Protein AF-A0A5A8A1N4-F1 (afdb_monomer_lite)

Structure (mmCIF, N/CA/C/O backbone):
data_AF-A0A5A8A1N4-F1
#
_entry.id   AF-A0A5A8A1N4-F1
#
loop_
_atom_site.group_PDB
_atom_site.id
_atom_site.type_symbol
_atom_site.label_atom_id
_atom_site.label_alt_id
_atom_site.label_comp_id
_atom_site.label_asym_id
_atom_site.label_entity_id
_atom_site.label_seq_id
_atom_site.pdbx_PDB_ins_code
_atom_site.Cartn_x
_atom_site.Cartn_y
_atom_site.Cartn_z
_atom_site.occupancy
_atom_site.B_iso_or_equiv
_atom_site.auth_seq_id
_atom_site.auth_comp_id
_atom_site.auth_asym_id
_atom_site.auth_atom_id
_atom_site.pdbx_PDB_model_num
ATOM 1 N N . MET A 1 1 ? -16.481 -43.889 -18.237 1.00 42.16 1 MET A N 1
ATOM 2 C CA . MET A 1 1 ? -15.714 -43.178 -17.191 1.00 42.16 1 MET A CA 1
ATOM 3 C C . MET A 1 1 ? -16.065 -41.706 -17.319 1.00 42.16 1 MET A C 1
ATOM 5 O O . MET A 1 1 ? -15.710 -41.096 -18.316 1.00 42.16 1 MET A O 1
ATOM 9 N N . SER A 1 2 ? -16.912 -41.200 -16.421 1.00 55.19 2 SER A N 1
ATOM 10 C CA . SER A 1 2 ? -17.488 -39.851 -16.507 1.00 55.19 2 SER A CA 1
ATOM 11 C C . SER A 1 2 ? -16.601 -38.896 -15.712 1.00 55.19 2 SER A C 1
ATOM 13 O O . SER A 1 2 ? -16.456 -39.069 -14.503 1.00 55.19 2 SER A O 1
ATOM 15 N N . HIS A 1 3 ? -15.947 -37.948 -16.382 1.00 46.25 3 HIS A N 1
ATOM 16 C CA . HIS A 1 3 ? -15.088 -36.968 -15.722 1.00 46.25 3 HIS A CA 1
ATOM 17 C C . HIS A 1 3 ? -15.947 -35.947 -14.968 1.00 46.25 3 HIS A C 1
ATOM 19 O O . HIS A 1 3 ? -16.774 -35.256 -15.563 1.00 46.25 3 HIS A O 1
ATOM 25 N N . ALA A 1 4 ? -15.746 -35.856 -13.652 1.00 51.34 4 ALA A N 1
ATOM 26 C CA . ALA A 1 4 ? -16.338 -34.819 -12.819 1.00 51.34 4 ALA A CA 1
ATOM 27 C C . ALA A 1 4 ? -15.800 -33.445 -13.250 1.00 51.34 4 ALA A C 1
ATOM 29 O O . ALA A 1 4 ? -14.593 -33.203 -13.243 1.00 51.34 4 ALA A O 1
ATOM 30 N N . ARG A 1 5 ? -16.705 -32.554 -13.659 1.00 50.97 5 ARG A N 1
ATOM 31 C CA . ARG A 1 5 ? -16.395 -31.176 -14.048 1.00 50.97 5 ARG A CA 1
ATOM 32 C C . ARG A 1 5 ? -16.227 -30.350 -12.771 1.00 50.97 5 ARG A C 1
ATOM 34 O O . ARG A 1 5 ? -17.197 -30.143 -12.049 1.00 50.97 5 ARG A O 1
ATOM 41 N N . ILE A 1 6 ? -15.001 -29.920 -12.481 1.00 50.59 6 ILE A N 1
ATOM 42 C CA . ILE A 1 6 ? -14.701 -29.014 -11.366 1.00 50.59 6 ILE A CA 1
ATOM 43 C C . ILE A 1 6 ? -15.314 -27.642 -11.704 1.00 50.59 6 ILE A C 1
ATOM 45 O O . ILE A 1 6 ? -15.047 -27.136 -12.797 1.00 50.59 6 ILE A O 1
ATOM 49 N N . PRO A 1 7 ? -16.153 -27.046 -10.837 1.00 47.78 7 PRO A N 1
ATOM 50 C CA . PRO A 1 7 ? -16.641 -25.693 -11.056 1.00 47.78 7 PRO A CA 1
ATOM 51 C C . PRO A 1 7 ? -15.484 -24.693 -10.972 1.00 47.78 7 PRO A C 1
ATOM 53 O O . PRO A 1 7 ? -14.672 -24.731 -10.050 1.00 47.78 7 PRO A O 1
ATOM 56 N N . ASP A 1 8 ? -15.409 -23.819 -11.971 1.00 50.62 8 ASP A N 1
ATOM 57 C CA . ASP A 1 8 ? -14.440 -22.732 -12.043 1.00 50.62 8 ASP A CA 1
ATOM 58 C C . ASP A 1 8 ? -14.815 -21.657 -11.010 1.00 50.62 8 ASP A C 1
ATOM 60 O O . ASP A 1 8 ? -15.830 -20.972 -11.144 1.00 50.62 8 ASP A O 1
ATOM 64 N N . PHE A 1 9 ? -14.025 -21.561 -9.939 1.00 44.53 9 PHE A N 1
ATOM 65 C CA . PHE A 1 9 ? -14.201 -20.586 -8.861 1.00 44.53 9 PHE A CA 1
ATOM 66 C C . PHE A 1 9 ? -13.334 -19.341 -9.045 1.00 44.53 9 PHE A C 1
ATOM 68 O O . PHE A 1 9 ? -13.111 -18.635 -8.067 1.00 44.53 9 PHE A O 1
ATOM 75 N N . SER A 1 10 ? -12.822 -19.055 -10.247 1.00 41.44 10 SER A N 1
ATOM 76 C CA . SER A 1 10 ? -12.063 -17.828 -10.489 1.00 41.44 10 SER A CA 1
ATOM 77 C C . SER A 1 10 ? -12.974 -16.606 -10.277 1.00 41.44 10 SER A C 1
ATOM 79 O O . SER A 1 10 ? -13.857 -16.344 -11.106 1.00 41.44 10 SER A O 1
ATOM 81 N N . PRO A 1 11 ? -12.840 -15.848 -9.169 1.00 47.50 11 PRO A N 1
ATOM 82 C CA . PRO A 1 11 ? -13.650 -14.663 -8.986 1.00 47.50 11 PRO A CA 1
ATOM 83 C C . PRO A 1 11 ? -13.114 -13.617 -9.960 1.00 47.50 11 PRO A C 1
ATOM 85 O O . PRO A 1 11 ? -12.008 -13.103 -9.794 1.00 47.50 11 PRO A O 1
ATOM 88 N N . ARG A 1 12 ? -13.888 -13.311 -11.006 1.00 46.59 12 ARG A N 1
ATOM 89 C CA . ARG A 1 12 ? -13.554 -12.217 -11.922 1.00 46.59 12 ARG A CA 1
ATOM 90 C C . ARG A 1 12 ? -13.425 -10.923 -11.100 1.00 46.59 12 ARG A C 1
ATOM 92 O O . ARG A 1 12 ? -14.420 -10.515 -10.496 1.00 46.59 12 ARG A O 1
ATOM 99 N N . PRO A 1 13 ? -12.268 -10.235 -11.112 1.00 54.31 13 PRO A N 1
ATOM 100 C CA . PRO A 1 13 ? -12.036 -9.032 -10.301 1.00 54.31 13 PRO A CA 1
ATOM 101 C C . PRO A 1 13 ? -13.037 -7.899 -10.599 1.00 54.31 13 PRO A C 1
ATOM 103 O O . PRO A 1 13 ? -13.325 -7.062 -9.748 1.00 54.31 13 PRO A O 1
ATOM 106 N N . ILE A 1 14 ? -13.656 -7.928 -11.780 1.00 53.81 14 ILE A N 1
ATOM 107 C CA . ILE A 1 14 ? -14.623 -6.930 -12.253 1.00 53.81 14 ILE A CA 1
ATOM 108 C C . ILE A 1 14 ? -15.955 -6.986 -11.476 1.00 53.81 14 ILE A C 1
ATOM 110 O O . ILE A 1 14 ? -16.577 -5.950 -11.250 1.00 53.81 14 ILE A O 1
ATOM 114 N N . ALA A 1 15 ? -16.392 -8.168 -11.021 1.00 49.84 15 ALA A N 1
ATOM 115 C CA . ALA A 1 15 ? -17.666 -8.311 -10.306 1.00 49.84 15 ALA A CA 1
ATOM 116 C C . ALA A 1 15 ? -17.600 -7.747 -8.874 1.00 49.84 15 ALA A C 1
ATOM 118 O O . ALA A 1 15 ? -18.579 -7.191 -8.379 1.00 49.84 15 ALA A O 1
ATOM 119 N N . LEU A 1 16 ? -16.426 -7.830 -8.238 1.00 54.94 16 LEU A N 1
ATOM 120 C CA . LEU A 1 16 ? -16.175 -7.247 -6.920 1.00 54.94 16 LEU A CA 1
ATOM 121 C C . LEU A 1 16 ? -16.167 -5.712 -6.994 1.00 54.94 16 LEU A C 1
ATOM 123 O O . LEU A 1 16 ? -16.821 -5.049 -6.192 1.00 54.94 16 LEU A O 1
ATOM 127 N N . ALA A 1 17 ? -15.497 -5.157 -8.010 1.00 53.00 17 ALA A N 1
ATOM 128 C CA . ALA A 1 17 ? -15.444 -3.716 -8.244 1.00 53.00 17 ALA A CA 1
ATOM 129 C C . ALA A 1 17 ? -16.835 -3.114 -8.524 1.00 53.00 17 ALA A C 1
ATOM 131 O O . ALA A 1 17 ? -17.140 -2.018 -8.058 1.00 53.00 17 ALA A O 1
ATOM 132 N N . ALA A 1 18 ? -17.704 -3.837 -9.240 1.00 53.53 18 ALA A N 1
ATOM 133 C CA . ALA A 1 18 ? -19.069 -3.395 -9.526 1.00 53.53 18 ALA A CA 1
ATOM 134 C C . ALA A 1 18 ? -19.967 -3.395 -8.277 1.00 53.53 18 ALA A C 1
ATOM 136 O O . ALA A 1 18 ? -20.682 -2.422 -8.051 1.00 53.53 18 ALA A O 1
ATOM 137 N N . ALA A 1 19 ? -19.885 -4.437 -7.441 1.00 53.00 19 ALA A N 1
ATOM 138 C CA . ALA A 1 19 ? -20.675 -4.542 -6.213 1.00 53.00 19 ALA A CA 1
ATOM 139 C C . ALA A 1 19 ? -20.319 -3.448 -5.188 1.00 53.00 19 ALA A C 1
ATOM 141 O O . ALA A 1 19 ? -21.214 -2.871 -4.567 1.00 53.00 19 ALA A O 1
ATOM 142 N N . ILE A 1 20 ? -19.029 -3.107 -5.073 1.00 56.97 20 ILE A N 1
ATOM 143 C CA . ILE A 1 20 ? -18.543 -1.997 -4.237 1.00 56.97 20 ILE A CA 1
ATOM 144 C C . ILE A 1 20 ? -19.085 -0.653 -4.752 1.00 56.97 20 ILE A C 1
ATOM 146 O O . ILE A 1 20 ? -19.510 0.190 -3.965 1.00 56.97 20 ILE A O 1
ATOM 150 N N . ARG A 1 21 ? -19.145 -0.468 -6.077 1.00 55.41 21 ARG A N 1
ATOM 151 C CA . ARG A 1 21 ? -19.584 0.788 -6.704 1.00 55.41 21 ARG A CA 1
ATOM 152 C C . ARG A 1 21 ? -21.100 1.025 -6.584 1.00 55.41 21 ARG A C 1
ATOM 154 O O . ARG A 1 21 ? -21.517 2.173 -6.476 1.00 55.41 21 ARG A O 1
ATOM 161 N N . THR A 1 22 ? -21.923 -0.026 -6.526 1.00 52.50 22 THR A N 1
ATOM 162 C CA . THR A 1 22 ? -23.380 0.088 -6.283 1.00 52.50 22 THR A CA 1
ATOM 163 C C . THR A 1 22 ? -23.764 0.440 -4.844 1.00 52.50 22 THR A C 1
ATOM 165 O O . THR A 1 22 ? -24.858 0.955 -4.634 1.00 52.50 22 THR A O 1
ATOM 168 N N . LEU A 1 23 ? -22.888 0.220 -3.857 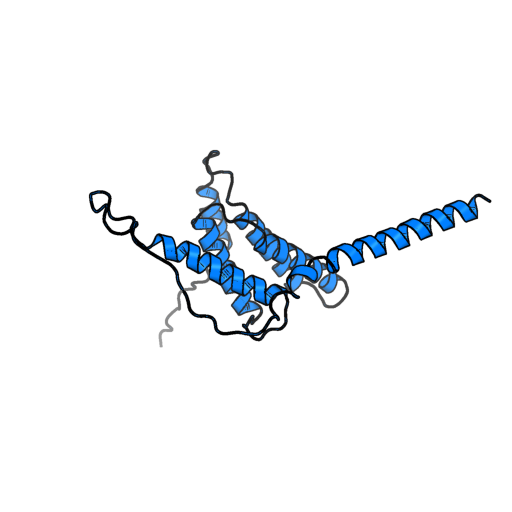1.00 53.28 23 LEU A N 1
ATOM 169 C CA . LEU A 1 23 ? -23.136 0.636 -2.467 1.00 53.28 23 LEU A CA 1
ATOM 170 C C . LEU A 1 23 ? -22.841 2.130 -2.218 1.00 53.28 23 LEU A C 1
ATOM 172 O O . LEU A 1 23 ? -23.220 2.664 -1.182 1.00 53.28 23 LEU A O 1
ATOM 176 N N . ALA A 1 24 ? -22.172 2.804 -3.159 1.00 48.75 24 ALA A N 1
ATOM 177 C CA . ALA A 1 24 ? -21.613 4.150 -3.006 1.00 48.75 24 ALA A CA 1
ATOM 178 C C . ALA A 1 24 ? -22.537 5.292 -3.487 1.00 48.75 24 ALA A C 1
ATOM 180 O O . ALA A 1 24 ? -22.071 6.402 -3.732 1.00 48.75 24 ALA A O 1
ATOM 181 N N . ALA A 1 25 ? -23.841 5.043 -3.654 1.00 50.53 25 ALA A N 1
ATOM 182 C CA . ALA A 1 25 ? -24.790 6.035 -4.178 1.00 50.53 25 ALA A CA 1
ATOM 183 C C . ALA A 1 25 ? -25.275 7.076 -3.142 1.00 50.53 25 ALA A C 1
ATOM 185 O O . ALA A 1 25 ? -26.105 7.918 -3.479 1.00 50.53 25 ALA A O 1
ATOM 186 N N . ASP A 1 26 ? -24.771 7.038 -1.904 1.00 45.25 26 ASP A N 1
ATOM 187 C CA . ASP A 1 26 ? -25.098 8.014 -0.862 1.00 45.25 26 ASP A CA 1
ATOM 188 C C . ASP A 1 26 ? -23.944 9.030 -0.693 1.00 45.25 26 ASP A C 1
ATOM 190 O O . ASP A 1 26 ? -22.850 8.650 -0.261 1.00 45.25 26 ASP A O 1
ATOM 194 N N . PRO A 1 27 ? -24.139 10.321 -1.030 1.00 52.72 27 PRO A N 1
ATOM 195 C CA . PRO A 1 27 ? -23.091 11.342 -0.976 1.00 52.72 27 PRO A CA 1
ATOM 196 C C . PRO A 1 27 ? -22.567 11.625 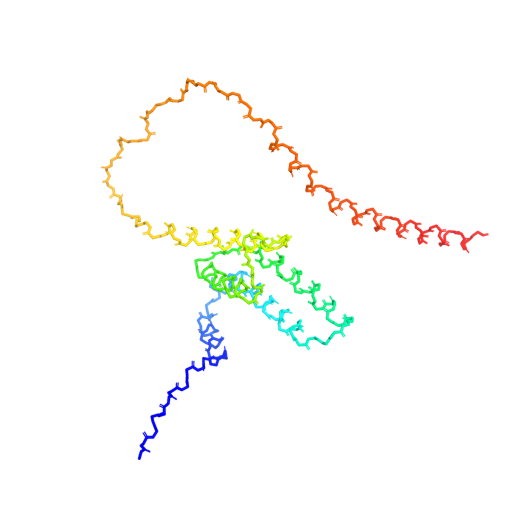0.444 1.00 52.72 27 PRO A C 1
ATOM 198 O O . PRO A 1 27 ? -21.497 12.214 0.581 1.00 52.72 27 PRO A O 1
ATOM 201 N N . VAL A 1 28 ? -23.264 11.179 1.497 1.00 50.72 28 VAL A N 1
ATOM 202 C CA . VAL A 1 28 ? -22.815 11.295 2.900 1.00 50.72 28 VAL A CA 1
ATOM 203 C C . VAL A 1 28 ? -21.894 10.128 3.311 1.00 50.72 28 VAL A C 1
ATOM 205 O O . VAL A 1 28 ? -21.078 10.273 4.218 1.00 50.72 28 VAL A O 1
ATOM 208 N N . LEU A 1 29 ? -21.939 9.006 2.581 1.00 50.69 29 LEU A N 1
ATOM 209 C CA . LEU A 1 29 ? -20.986 7.883 2.642 1.00 50.69 29 LEU A CA 1
ATOM 210 C C . LEU A 1 29 ? -19.854 7.995 1.597 1.00 50.69 29 LEU A C 1
ATOM 212 O O . LEU A 1 29 ? -18.958 7.153 1.568 1.00 50.69 29 LEU A O 1
ATOM 216 N N . ALA A 1 30 ? -19.889 9.013 0.731 1.00 48.00 30 ALA A N 1
ATOM 217 C CA . ALA A 1 30 ? -19.038 9.116 -0.458 1.00 48.00 30 ALA A CA 1
ATOM 218 C C . ALA A 1 30 ? -17.623 9.661 -0.214 1.00 48.00 30 ALA A C 1
ATOM 220 O O . ALA A 1 30 ? -16.802 9.645 -1.134 1.00 48.00 30 ALA A O 1
ATOM 221 N N . ALA A 1 31 ? -17.282 10.075 1.008 1.00 60.62 31 ALA A N 1
ATOM 222 C CA . ALA A 1 31 ? -15.877 10.141 1.397 1.00 60.62 31 ALA A CA 1
ATOM 223 C C . ALA A 1 31 ? -15.410 8.706 1.677 1.00 60.62 31 ALA A C 1
ATOM 225 O O . ALA A 1 31 ? -15.285 8.296 2.831 1.00 60.62 31 ALA A O 1
ATOM 226 N N . ALA A 1 32 ? -15.245 7.919 0.607 1.00 78.19 32 ALA A N 1
ATOM 227 C CA . ALA A 1 32 ? -14.669 6.586 0.688 1.00 78.19 32 ALA A CA 1
ATOM 228 C C . ALA A 1 32 ? -13.393 6.662 1.534 1.00 78.19 32 ALA A C 1
ATOM 230 O O . ALA A 1 32 ? -12.605 7.596 1.370 1.00 78.19 32 ALA A O 1
ATOM 231 N N . ASP A 1 33 ? -13.228 5.711 2.458 1.00 89.50 33 ASP A N 1
ATOM 232 C CA . ASP A 1 33 ? -12.055 5.650 3.329 1.00 89.50 33 ASP A CA 1
ATOM 233 C C . ASP A 1 33 ? -10.795 5.820 2.461 1.00 89.50 33 ASP A C 1
ATOM 235 O O . ASP A 1 33 ? -10.622 5.037 1.518 1.00 89.50 33 ASP A O 1
ATOM 239 N N . PRO A 1 34 ? -9.954 6.849 2.697 1.00 94.88 34 PRO A N 1
ATOM 240 C CA . PRO A 1 34 ? -8.842 7.186 1.806 1.00 94.88 34 PRO A CA 1
ATOM 241 C C . PRO A 1 34 ? -7.886 6.008 1.600 1.00 94.88 34 PRO A C 1
ATOM 243 O O . PRO A 1 34 ? -7.209 5.929 0.573 1.00 94.88 34 PRO A O 1
ATOM 246 N N . VAL A 1 35 ? -7.878 5.049 2.532 1.00 96.50 35 VAL A N 1
ATOM 247 C CA . VAL A 1 35 ? -7.121 3.806 2.403 1.00 96.50 35 VAL A CA 1
ATOM 248 C C . VAL A 1 35 ? -7.521 2.981 1.179 1.00 96.50 35 VAL A C 1
ATOM 250 O O . VAL A 1 35 ? -6.666 2.326 0.598 1.00 96.50 35 VAL A O 1
ATOM 253 N N . LEU A 1 36 ? -8.782 3.024 0.740 1.00 94.94 36 LEU A N 1
ATOM 254 C CA . LEU A 1 36 ? -9.238 2.268 -0.429 1.00 94.94 36 LEU A CA 1
ATOM 255 C C . LEU A 1 36 ? -8.596 2.804 -1.713 1.00 94.94 36 LEU A C 1
ATOM 257 O O . LEU A 1 36 ? -8.061 2.028 -2.497 1.00 94.94 36 LEU A O 1
ATOM 261 N N . ALA A 1 37 ? -8.550 4.129 -1.876 1.00 94.50 37 ALA A N 1
ATOM 262 C CA . ALA A 1 37 ? -7.864 4.755 -3.006 1.00 94.50 37 ALA A CA 1
ATOM 263 C C . ALA A 1 37 ? -6.345 4.502 -2.970 1.00 94.50 37 ALA A C 1
ATOM 265 O O . ALA A 1 37 ? -5.716 4.294 -4.011 1.00 94.50 37 ALA A O 1
ATOM 266 N N . ALA A 1 38 ? -5.747 4.477 -1.774 1.00 97.31 38 ALA A N 1
ATOM 267 C CA . ALA A 1 38 ? -4.336 4.142 -1.611 1.00 9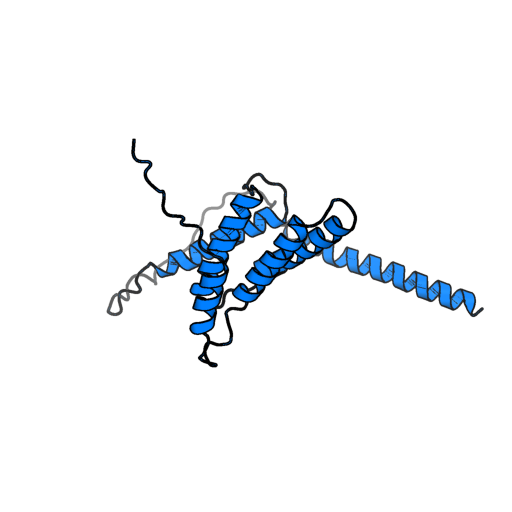7.31 38 ALA A CA 1
ATOM 268 C C . ALA A 1 38 ? -4.042 2.668 -1.959 1.00 97.31 38 ALA A C 1
ATOM 270 O O . ALA A 1 38 ? -3.017 2.384 -2.580 1.00 97.31 38 ALA A O 1
ATOM 271 N N . ILE A 1 39 ? -4.939 1.738 -1.599 1.00 97.75 39 ILE A N 1
ATOM 272 C CA . ILE A 1 39 ? -4.852 0.319 -1.981 1.00 97.75 39 ILE A CA 1
ATOM 273 C C . ILE A 1 39 ? -4.884 0.189 -3.504 1.00 97.75 39 ILE A C 1
ATOM 275 O O . ILE A 1 39 ? -4.013 -0.477 -4.063 1.00 97.75 39 ILE A O 1
ATOM 279 N N . ASP A 1 40 ? -5.835 0.855 -4.165 1.00 97.19 40 ASP A N 1
ATOM 280 C CA . ASP A 1 40 ? -5.962 0.829 -5.626 1.00 97.19 40 ASP A CA 1
ATOM 281 C C . ASP A 1 40 ? -4.696 1.376 -6.306 1.00 97.19 40 ASP A C 1
ATOM 283 O O . ASP A 1 40 ? -4.143 0.728 -7.193 1.00 97.19 40 ASP A O 1
ATOM 287 N N . THR A 1 41 ? -4.169 2.507 -5.821 1.00 97.94 41 THR A N 1
ATOM 288 C CA . THR A 1 41 ? -2.935 3.124 -6.345 1.00 97.94 41 THR A CA 1
ATOM 289 C C . THR A 1 41 ? -1.725 2.194 -6.196 1.00 97.94 41 THR A C 1
ATOM 291 O O . THR A 1 41 ? -0.932 2.039 -7.123 1.00 97.94 41 THR A O 1
ATOM 294 N N . HIS A 1 42 ? -1.573 1.539 -5.041 1.00 98.25 42 HIS A N 1
ATOM 295 C CA . HIS A 1 42 ? -0.500 0.565 -4.837 1.00 98.25 42 HIS A CA 1
ATOM 296 C C . HIS A 1 42 ? -0.671 -0.672 -5.726 1.00 98.25 42 HIS A C 1
ATOM 298 O O . HIS A 1 42 ? 0.308 -1.177 -6.269 1.00 98.25 42 HIS A O 1
ATOM 304 N N . ALA A 1 43 ? -1.894 -1.189 -5.867 1.00 98.00 43 ALA A N 1
ATOM 305 C CA . ALA A 1 43 ? -2.171 -2.344 -6.717 1.00 98.00 43 ALA A CA 1
ATOM 306 C C . ALA A 1 43 ? -1.860 -2.049 -8.194 1.00 98.00 43 ALA A C 1
ATOM 308 O O . ALA A 1 43 ? -1.275 -2.893 -8.873 1.00 98.00 43 ALA A O 1
ATOM 309 N N . GLU A 1 44 ? -2.189 -0.846 -8.669 1.00 98.00 44 GLU A N 1
ATOM 310 C CA . GLU A 1 44 ? -1.829 -0.375 -10.007 1.00 98.00 44 GLU A CA 1
ATOM 311 C C . GLU A 1 44 ? -0.309 -0.265 -10.175 1.00 98.00 44 GLU A C 1
ATOM 313 O O . GLU A 1 44 ? 0.241 -0.853 -11.105 1.00 98.00 44 GLU A O 1
ATOM 318 N N . ALA A 1 45 ? 0.388 0.400 -9.246 1.00 97.75 45 ALA A N 1
ATOM 319 C CA . ALA A 1 45 ? 1.846 0.522 -9.294 1.00 97.75 45 ALA A CA 1
ATOM 320 C C . ALA A 1 45 ? 2.543 -0.852 -9.281 1.00 97.75 45 ALA A C 1
ATOM 322 O O . ALA A 1 45 ? 3.509 -1.075 -10.011 1.00 97.75 45 ALA A O 1
ATOM 323 N N . TRP A 1 46 ? 2.016 -1.805 -8.505 1.00 98.00 46 TRP A N 1
ATOM 324 C CA . TRP A 1 46 ? 2.529 -3.173 -8.474 1.00 98.00 46 TRP A CA 1
ATOM 325 C C . TRP A 1 46 ? 2.331 -3.876 -9.819 1.00 98.00 46 TRP A C 1
ATOM 327 O O . TRP A 1 46 ? 3.254 -4.520 -10.311 1.00 98.00 46 TRP A O 1
ATOM 337 N N . ALA A 1 47 ? 1.160 -3.723 -10.446 1.00 97.62 47 ALA A N 1
ATOM 338 C CA . ALA A 1 47 ? 0.878 -4.301 -11.758 1.00 97.62 47 ALA A CA 1
ATOM 339 C C . ALA A 1 47 ? 1.765 -3.703 -12.863 1.00 97.62 47 ALA A C 1
ATOM 341 O O . ALA A 1 47 ? 2.271 -4.450 -13.701 1.00 97.62 47 ALA A O 1
ATOM 342 N N . VAL A 1 48 ? 1.998 -2.385 -12.840 1.00 97.69 48 VAL A N 1
ATOM 343 C CA . VAL A 1 48 ? 2.922 -1.707 -13.764 1.00 97.69 48 VAL A CA 1
ATOM 344 C C . VAL A 1 48 ? 4.336 -2.253 -13.600 1.00 97.69 48 VAL A C 1
ATOM 346 O O . VAL A 1 48 ? 4.961 -2.610 -14.596 1.00 97.69 48 VAL A O 1
ATOM 349 N N . ARG A 1 49 ? 4.820 -2.397 -12.359 1.00 97.44 49 ARG A N 1
ATOM 350 C CA . ARG A 1 49 ? 6.132 -3.000 -12.100 1.00 97.44 49 ARG A CA 1
ATOM 351 C C . ARG A 1 49 ? 6.209 -4.440 -12.593 1.00 97.44 49 ARG A C 1
ATOM 353 O O . ARG A 1 49 ? 7.174 -4.801 -13.255 1.00 97.44 49 ARG A O 1
ATOM 360 N N . ALA A 1 50 ? 5.206 -5.258 -12.285 1.00 96.06 50 ALA A N 1
ATOM 361 C CA . ALA A 1 50 ? 5.194 -6.667 -12.664 1.00 96.06 50 ALA A CA 1
ATOM 362 C C . ALA A 1 50 ? 5.205 -6.879 -14.190 1.00 96.06 50 ALA A C 1
ATOM 364 O O . ALA A 1 50 ? 5.653 -7.925 -14.653 1.00 96.06 50 ALA A O 1
ATOM 365 N N . ALA A 1 51 ? 4.714 -5.904 -14.959 1.00 96.75 51 ALA A N 1
ATOM 366 C CA . ALA A 1 51 ? 4.719 -5.926 -16.418 1.00 96.75 51 ALA A CA 1
ATOM 367 C C . ALA A 1 51 ? 5.957 -5.261 -17.051 1.00 96.75 51 ALA A C 1
ATOM 369 O O . ALA A 1 51 ? 6.120 -5.350 -18.266 1.00 96.75 51 ALA A O 1
ATOM 370 N N . ALA A 1 52 ? 6.793 -4.569 -16.271 1.00 96.94 52 ALA A N 1
ATOM 371 C CA . ALA A 1 52 ? 7.934 -3.829 -16.793 1.00 96.94 52 ALA A CA 1
ATOM 372 C C . ALA A 1 52 ? 9.102 -4.762 -17.145 1.00 96.94 52 ALA A C 1
ATOM 374 O O . ALA A 1 52 ? 9.527 -5.588 -16.334 1.00 96.94 52 ALA A O 1
ATOM 375 N N . ASP A 1 53 ? 9.660 -4.578 -18.340 1.00 96.88 53 ASP A N 1
ATOM 376 C CA . ASP A 1 53 ? 10.887 -5.253 -18.751 1.00 96.88 53 ASP A CA 1
ATOM 377 C C . ASP A 1 53 ? 12.103 -4.706 -17.992 1.00 96.88 53 ASP A C 1
ATOM 379 O O . ASP A 1 53 ? 12.155 -3.533 -17.604 1.00 96.88 53 ASP A O 1
ATOM 383 N N . ALA A 1 54 ? 13.120 -5.556 -17.825 1.00 95.75 54 ALA A N 1
ATOM 384 C CA . ALA A 1 54 ? 14.363 -5.184 -17.161 1.00 95.75 54 ALA A CA 1
ATOM 385 C C . ALA A 1 54 ? 15.029 -3.957 -17.816 1.00 95.75 54 ALA A C 1
ATOM 387 O O . ALA A 1 54 ? 15.087 -3.826 -19.039 1.00 95.75 54 ALA A O 1
ATOM 388 N N . GLY A 1 55 ? 15.585 -3.081 -16.978 1.00 96.25 55 GLY A N 1
ATOM 389 C CA . GLY A 1 55 ? 16.238 -1.837 -17.381 1.00 96.25 55 GLY A CA 1
ATOM 390 C C . GLY A 1 55 ? 15.540 -0.611 -16.797 1.00 96.25 55 GLY A C 1
ATOM 391 O O . GLY A 1 55 ? 14.887 -0.680 -15.759 1.00 96.25 55 GLY A O 1
ATOM 392 N N . TRP A 1 56 ? 15.658 0.522 -17.489 1.00 96.25 56 TRP A N 1
ATOM 393 C CA . TRP A 1 56 ? 15.176 1.823 -17.009 1.00 96.25 56 TRP A CA 1
ATOM 394 C C . TRP A 1 56 ? 13.673 1.863 -16.678 1.00 96.25 56 TRP A C 1
ATOM 396 O O . TRP A 1 56 ? 13.260 2.519 -15.724 1.00 96.25 56 TRP A O 1
ATOM 406 N N . GLN A 1 57 ? 12.833 1.164 -17.448 1.00 95.94 57 GLN A N 1
ATOM 407 C CA . GLN A 1 57 ? 11.387 1.135 -17.191 1.00 95.94 57 GLN A CA 1
ATOM 408 C C . GLN A 1 57 ? 11.052 0.402 -15.888 1.00 95.94 57 GLN A C 1
ATOM 410 O O . GLN A 1 57 ? 10.216 0.883 -15.124 1.00 95.94 57 GLN A O 1
ATOM 415 N N . PHE A 1 58 ? 11.739 -0.711 -15.608 1.00 96.88 58 PHE A N 1
ATOM 416 C CA . PHE A 1 58 ? 11.624 -1.417 -14.335 1.00 96.88 58 PHE A CA 1
ATOM 417 C C . PHE A 1 58 ? 12.062 -0.534 -13.160 1.00 96.88 58 PHE A C 1
ATOM 419 O O . PHE A 1 58 ? 11.352 -0.464 -12.163 1.00 96.88 58 PHE A O 1
ATOM 426 N N . GLU A 1 59 ? 13.173 0.197 -13.290 1.00 96.88 59 GLU A N 1
ATOM 427 C CA . GLU A 1 59 ? 13.658 1.106 -12.240 1.00 96.88 59 GLU A CA 1
ATOM 428 C C . GLU A 1 59 ? 12.646 2.216 -11.911 1.00 96.88 59 GLU A C 1
ATOM 430 O O . GLU A 1 59 ? 12.364 2.466 -10.738 1.00 96.88 59 GLU A O 1
ATOM 435 N N . ILE A 1 60 ? 12.037 2.847 -12.924 1.00 97.19 60 ILE A N 1
ATOM 436 C CA . ILE A 1 60 ? 10.960 3.827 -12.703 1.00 97.19 60 ILE A CA 1
ATOM 437 C C . ILE A 1 60 ? 9.774 3.177 -11.989 1.00 97.19 60 ILE A C 1
ATOM 439 O O . ILE A 1 60 ? 9.239 3.752 -11.037 1.00 97.19 60 ILE A O 1
ATOM 443 N N . ALA A 1 61 ? 9.337 2.007 -12.457 1.00 97.44 61 ALA A N 1
ATOM 444 C CA . ALA A 1 61 ? 8.177 1.330 -11.894 1.00 97.44 61 ALA A CA 1
ATOM 445 C C . ALA A 1 61 ? 8.421 0.896 -10.438 1.00 97.44 61 ALA A C 1
ATOM 447 O O . ALA A 1 61 ? 7.523 1.010 -9.609 1.00 97.44 61 ALA A O 1
ATOM 448 N N . GLU A 1 62 ? 9.641 0.476 -10.099 1.00 97.00 62 GLU A N 1
ATOM 449 C CA . GLU A 1 62 ? 10.055 0.167 -8.727 1.00 97.00 62 GLU A CA 1
ATOM 450 C C . GLU A 1 62 ? 10.005 1.413 -7.827 1.00 97.00 62 GLU A C 1
ATOM 452 O O . GLU A 1 62 ? 9.459 1.355 -6.725 1.00 97.00 62 GLU A O 1
ATOM 457 N N . ILE A 1 63 ? 10.482 2.571 -8.305 1.00 97.38 63 ILE A N 1
ATOM 458 C CA . ILE A 1 63 ? 10.381 3.844 -7.565 1.00 97.38 63 ILE A CA 1
ATOM 459 C C . ILE A 1 63 ? 8.912 4.212 -7.317 1.00 97.38 63 ILE A C 1
ATOM 461 O O . ILE A 1 63 ? 8.547 4.605 -6.206 1.00 97.38 63 ILE A O 1
ATOM 465 N N . GLN A 1 64 ? 8.060 4.074 -8.336 1.00 97.62 64 GLN A N 1
ATOM 466 C CA . GLN A 1 64 ? 6.626 4.344 -8.220 1.00 97.62 64 GLN A CA 1
ATOM 467 C C . GLN A 1 64 ? 5.942 3.382 -7.245 1.00 97.62 64 GLN A C 1
ATOM 469 O O . GLN A 1 64 ? 5.141 3.828 -6.421 1.00 97.62 64 GLN A O 1
ATOM 474 N N . LEU A 1 65 ? 6.289 2.093 -7.285 1.00 97.50 65 LEU A N 1
ATOM 475 C CA . LEU A 1 65 ? 5.792 1.100 -6.337 1.00 97.50 65 LEU A CA 1
ATOM 476 C C . LEU A 1 65 ? 6.208 1.444 -4.903 1.00 97.50 65 LEU A C 1
ATOM 478 O O . LEU A 1 65 ? 5.353 1.479 -4.020 1.00 97.50 65 LEU A O 1
ATOM 482 N N . CYS A 1 66 ? 7.484 1.765 -4.673 1.00 97.06 66 CYS A N 1
ATOM 483 C CA . CYS A 1 66 ? 7.984 2.179 -3.361 1.00 97.06 66 CYS A CA 1
ATOM 484 C C . CYS A 1 66 ? 7.248 3.421 -2.832 1.00 97.06 66 CYS A C 1
ATOM 486 O O . CYS A 1 66 ? 6.842 3.460 -1.668 1.00 97.06 66 CYS A O 1
ATOM 488 N N . ALA A 1 67 ? 7.029 4.428 -3.685 1.00 97.62 67 ALA A N 1
ATOM 489 C CA . ALA A 1 67 ? 6.285 5.631 -3.321 1.00 97.62 67 ALA A CA 1
ATOM 490 C C . ALA A 1 67 ? 4.816 5.317 -2.983 1.00 97.62 67 ALA A C 1
ATOM 492 O O . ALA A 1 67 ? 4.297 5.786 -1.967 1.00 97.62 67 ALA A O 1
ATOM 493 N N . ALA A 1 68 ? 4.155 4.487 -3.794 1.00 98.06 68 ALA A N 1
ATOM 494 C CA . ALA A 1 68 ? 2.781 4.061 -3.552 1.00 98.06 68 ALA A CA 1
ATOM 495 C C . ALA A 1 68 ? 2.654 3.240 -2.258 1.00 98.06 68 ALA A C 1
ATOM 497 O O . ALA A 1 68 ? 1.702 3.438 -1.503 1.00 98.06 68 ALA A O 1
ATOM 498 N N . LEU A 1 69 ? 3.630 2.378 -1.952 1.00 97.94 69 LEU A N 1
ATOM 499 C CA . LEU A 1 69 ? 3.675 1.610 -0.706 1.00 97.94 69 LEU A CA 1
ATOM 500 C C . LEU A 1 69 ? 3.865 2.518 0.511 1.00 97.94 69 LEU A C 1
ATOM 502 O O . LEU A 1 69 ? 3.143 2.376 1.497 1.00 97.94 69 LEU A O 1
ATOM 506 N N . GLY A 1 70 ? 4.779 3.488 0.436 1.00 97.25 70 GLY A N 1
ATOM 507 C CA . GLY A 1 70 ? 4.951 4.490 1.487 1.00 97.25 70 GLY A CA 1
ATOM 508 C C . GLY A 1 70 ? 3.658 5.261 1.769 1.00 97.25 70 GLY A C 1
ATOM 509 O O . GLY A 1 70 ? 3.244 5.372 2.924 1.00 97.25 70 GLY A O 1
ATOM 510 N N . ASN A 1 71 ? 2.973 5.713 0.714 1.00 97.94 71 ASN A N 1
ATOM 511 C CA . ASN A 1 71 ? 1.684 6.396 0.833 1.00 97.94 71 ASN A CA 1
ATOM 512 C C . ASN A 1 71 ? 0.602 5.488 1.433 1.00 97.94 71 ASN A C 1
ATOM 514 O O . ASN A 1 71 ? -0.116 5.910 2.339 1.00 97.94 71 ASN A O 1
ATOM 518 N N . LEU A 1 72 ? 0.507 4.233 0.985 1.00 98.19 72 LEU A N 1
ATOM 519 C CA . LEU A 1 72 ? -0.437 3.249 1.515 1.00 98.19 72 LEU A CA 1
ATOM 520 C C . LEU A 1 72 ? -0.251 3.032 3.021 1.00 98.19 72 LEU A C 1
ATOM 522 O O . LEU A 1 72 ? -1.220 3.073 3.778 1.00 98.19 72 LEU A O 1
ATOM 526 N N . LEU A 1 73 ? 0.992 2.836 3.466 1.00 97.81 73 LEU A N 1
ATOM 527 C CA . LEU A 1 73 ? 1.310 2.603 4.877 1.00 97.81 73 LEU A CA 1
ATOM 528 C C . LEU A 1 73 ? 1.050 3.841 5.747 1.00 97.81 73 LEU A C 1
ATOM 530 O O . LEU A 1 73 ? 0.648 3.697 6.903 1.00 97.81 73 LEU A O 1
ATOM 534 N N . ALA A 1 74 ? 1.240 5.041 5.193 1.00 97.31 74 ALA A N 1
ATOM 535 C CA . ALA A 1 74 ? 0.971 6.308 5.868 1.00 97.31 74 ALA A CA 1
ATOM 536 C C . ALA A 1 74 ? -0.517 6.707 5.874 1.00 97.31 74 ALA A C 1
ATOM 538 O O . ALA A 1 74 ? -0.918 7.560 6.668 1.00 97.31 74 ALA A O 1
ATOM 539 N N . THR A 1 75 ? -1.347 6.109 5.013 1.00 97.44 75 THR A N 1
ATOM 540 C CA . THR A 1 75 ? -2.762 6.480 4.890 1.00 97.44 75 THR A CA 1
ATOM 541 C C . THR A 1 75 ? -3.552 6.007 6.121 1.00 97.44 75 THR A C 1
ATOM 543 O O . THR A 1 75 ? -3.491 4.824 6.490 1.00 97.44 75 THR A O 1
ATOM 546 N N . PRO A 1 76 ? -4.291 6.901 6.804 1.00 96.12 76 PRO A N 1
ATOM 547 C CA . PRO A 1 76 ? -5.143 6.510 7.920 1.00 96.12 76 PRO A CA 1
ATOM 548 C C . PRO A 1 76 ? -6.351 5.709 7.421 1.00 96.12 76 PRO A C 1
ATOM 550 O O . PRO A 1 76 ? -6.902 6.012 6.368 1.00 96.12 76 PRO A O 1
ATOM 553 N N . CYS A 1 77 ? -6.791 4.723 8.204 1.00 93.88 77 CYS A N 1
ATOM 554 C CA . CYS A 1 77 ? -8.089 4.079 8.002 1.00 93.88 77 CYS A CA 1
ATOM 555 C C . CYS A 1 77 ? -9.136 4.857 8.801 1.00 93.88 77 CYS A C 1
ATOM 557 O O . CYS A 1 77 ? -9.025 4.948 10.024 1.00 93.88 77 CYS A O 1
ATOM 559 N N . SER A 1 78 ? -10.137 5.422 8.131 1.00 90.12 78 SER A N 1
ATOM 560 C CA . SER A 1 78 ? -11.242 6.134 8.789 1.00 90.12 78 SER A CA 1
ATOM 561 C C . SER A 1 78 ? -12.422 5.224 9.139 1.00 90.12 78 SER A C 1
ATOM 563 O O . SER A 1 78 ? -13.377 5.667 9.775 1.00 90.12 78 SER A O 1
ATOM 565 N N . SER A 1 79 ? -12.378 3.955 8.726 1.00 91.00 79 SER A N 1
ATOM 566 C CA . SER A 1 79 ? -13.453 2.987 8.914 1.00 91.00 79 SER A CA 1
ATOM 567 C C . SER A 1 79 ? -12.936 1.580 9.227 1.00 91.00 79 SER A C 1
ATOM 569 O O . SER A 1 79 ? -11.855 1.169 8.798 1.00 91.00 79 SER A O 1
ATOM 571 N N . HIS A 1 80 ? -13.760 0.793 9.923 1.00 92.69 80 HIS A N 1
ATOM 572 C CA . HIS A 1 80 ? -13.496 -0.629 10.163 1.00 92.69 80 HIS A CA 1
ATOM 573 C C . HIS A 1 80 ? -13.403 -1.426 8.845 1.00 92.69 80 HIS A C 1
ATOM 575 O O . HIS A 1 80 ? -12.545 -2.294 8.688 1.00 92.69 80 HIS A O 1
ATOM 581 N N . THR A 1 81 ? -14.245 -1.099 7.858 1.00 93.38 81 THR A N 1
ATOM 582 C CA . THR A 1 81 ? -14.208 -1.718 6.522 1.00 93.38 81 THR A CA 1
ATOM 583 C C . THR A 1 81 ? -12.886 -1.446 5.804 1.00 93.38 81 THR A C 1
ATOM 585 O O . THR A 1 81 ? -12.295 -2.373 5.250 1.00 93.38 81 THR A O 1
ATOM 588 N N . GLY A 1 82 ? -12.386 -0.207 5.848 1.00 94.94 82 GLY A N 1
ATOM 589 C CA . GLY A 1 82 ? -11.088 0.155 5.277 1.00 94.94 82 GLY A CA 1
ATOM 590 C C . GLY A 1 82 ? -9.922 -0.534 5.983 1.00 94.94 82 GLY A C 1
ATOM 591 O O . GLY A 1 82 ? -9.023 -1.044 5.315 1.00 94.94 82 GLY A O 1
ATOM 592 N N . ALA A 1 83 ? -9.972 -0.656 7.314 1.00 96.25 83 ALA A N 1
ATOM 593 C CA . ALA A 1 83 ? -8.977 -1.410 8.077 1.00 96.25 83 ALA A CA 1
ATOM 594 C C . ALA A 1 83 ? -8.934 -2.895 7.665 1.00 96.25 83 ALA A C 1
ATOM 596 O O . ALA A 1 83 ? -7.859 -3.427 7.391 1.00 96.25 83 ALA A O 1
ATOM 597 N N . LEU A 1 84 ? -10.090 -3.559 7.544 1.00 95.75 84 LEU A N 1
ATOM 598 C CA . LEU A 1 84 ? -10.172 -4.944 7.061 1.00 95.75 84 LEU A CA 1
ATOM 5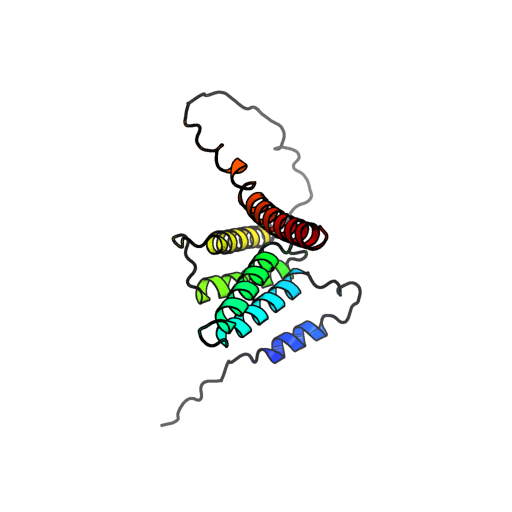99 C C . LEU A 1 84 ? -9.656 -5.103 5.624 1.00 95.75 84 LEU A C 1
ATOM 601 O O . LEU A 1 84 ? -8.949 -6.073 5.327 1.00 95.75 84 LEU A O 1
ATOM 605 N N . ALA A 1 85 ? -9.992 -4.163 4.736 1.00 96.25 85 ALA A N 1
ATOM 606 C CA . ALA A 1 85 ? -9.497 -4.151 3.363 1.00 96.25 85 ALA A CA 1
ATOM 607 C C . ALA A 1 85 ? -7.966 -4.029 3.330 1.00 96.25 85 ALA A C 1
ATOM 609 O O . ALA A 1 85 ? -7.304 -4.818 2.650 1.00 96.25 85 ALA A O 1
ATOM 610 N N . LEU A 1 86 ? -7.400 -3.120 4.131 1.00 97.50 86 LEU A N 1
ATOM 611 C CA . LEU A 1 86 ? -5.956 -2.942 4.233 1.00 97.50 86 LEU A CA 1
ATOM 612 C C . LEU A 1 86 ? -5.265 -4.179 4.818 1.00 97.50 86 LEU A C 1
ATOM 614 O O . LEU A 1 86 ? -4.278 -4.630 4.247 1.00 97.50 86 LEU A O 1
ATOM 618 N N . ILE A 1 87 ? -5.797 -4.798 5.879 1.00 97.69 87 ILE A N 1
ATOM 619 C CA . ILE A 1 87 ? -5.254 -6.061 6.420 1.00 97.69 87 ILE A CA 1
ATOM 620 C C . ILE A 1 87 ? -5.206 -7.136 5.331 1.00 97.69 87 ILE A C 1
ATOM 622 O O . ILE A 1 87 ? -4.191 -7.815 5.162 1.00 97.69 87 ILE A O 1
ATOM 626 N N . ARG A 1 88 ? -6.293 -7.305 4.566 1.00 98.12 88 ARG A N 1
ATOM 627 C CA . ARG A 1 88 ? -6.343 -8.290 3.478 1.00 98.12 88 ARG A CA 1
ATOM 628 C C . ARG A 1 88 ? -5.276 -8.004 2.418 1.00 98.12 88 ARG A C 1
ATOM 630 O O . ARG A 1 88 ? -4.621 -8.947 1.970 1.00 98.12 88 ARG A O 1
ATOM 637 N N . HIS A 1 89 ? -5.106 -6.736 2.045 1.00 98.06 89 HIS A N 1
ATOM 638 C CA . HIS A 1 89 ? -4.116 -6.298 1.062 1.00 98.06 89 HIS A CA 1
ATOM 639 C C . HIS A 1 89 ? -2.677 -6.505 1.550 1.00 98.06 89 HIS A C 1
ATOM 641 O O . HIS A 1 89 ? -1.887 -7.140 0.857 1.00 98.06 89 HIS A O 1
ATOM 647 N N . LEU A 1 90 ? -2.349 -6.087 2.777 1.00 98.19 90 LEU A N 1
ATOM 648 C CA . LEU A 1 90 ? -1.020 -6.290 3.370 1.00 98.19 90 LEU A CA 1
ATOM 649 C C . LEU A 1 90 ? -0.687 -7.778 3.509 1.00 98.19 90 LEU A C 1
ATOM 651 O O . LEU A 1 90 ? 0.420 -8.195 3.190 1.00 98.19 90 LEU A O 1
ATOM 655 N N . ARG A 1 91 ? -1.651 -8.620 3.898 1.00 98.12 91 ARG A N 1
ATOM 656 C CA . ARG A 1 91 ? -1.450 -10.078 3.943 1.00 98.12 91 ARG A CA 1
ATOM 657 C C . ARG A 1 91 ? -1.205 -10.689 2.567 1.00 98.12 91 ARG A C 1
ATOM 659 O O . ARG A 1 91 ? -0.503 -11.695 2.478 1.00 98.12 91 ARG A O 1
ATOM 666 N N . TRP A 1 92 ? -1.823 -10.157 1.512 1.00 97.88 92 TRP A N 1
ATOM 667 C CA . TRP A 1 92 ? -1.491 -10.553 0.142 1.00 97.88 92 TRP A CA 1
ATOM 668 C C . TRP A 1 92 ? -0.052 -10.151 -0.196 1.00 97.88 92 TRP A C 1
ATOM 670 O O . TRP A 1 92 ? 0.710 -11.025 -0.600 1.00 97.88 92 TRP A O 1
ATOM 680 N N . LEU A 1 93 ? 0.333 -8.900 0.076 1.00 96.81 93 LEU A N 1
ATOM 681 C CA . LEU A 1 93 ? 1.680 -8.385 -0.182 1.00 96.81 93 LEU A CA 1
ATOM 682 C C . LEU A 1 93 ? 2.762 -9.198 0.547 1.00 96.81 93 LEU A C 1
ATOM 684 O O . LEU A 1 93 ? 3.726 -9.626 -0.076 1.00 96.81 93 LEU A O 1
ATOM 688 N N . ILE A 1 94 ? 2.553 -9.500 1.834 1.00 97.06 94 ILE A N 1
ATOM 689 C CA . ILE A 1 94 ? 3.467 -10.311 2.654 1.00 97.06 94 ILE A CA 1
ATOM 690 C C . ILE A 1 94 ? 3.729 -11.677 2.015 1.00 97.06 94 ILE A C 1
ATOM 692 O O . ILE A 1 94 ? 4.872 -12.117 1.942 1.00 97.06 94 ILE A O 1
ATOM 696 N N . ARG A 1 95 ? 2.681 -12.355 1.527 1.00 97.50 95 ARG A N 1
ATOM 697 C CA . ARG A 1 95 ? 2.844 -13.649 0.849 1.00 97.50 95 ARG A CA 1
ATOM 698 C C . ARG A 1 95 ? 3.503 -13.508 -0.519 1.00 97.50 95 ARG A C 1
ATOM 700 O O . ARG A 1 95 ? 4.267 -14.388 -0.894 1.00 97.50 95 ARG A O 1
ATOM 707 N N . GLN A 1 96 ? 3.171 -12.451 -1.255 1.00 96.50 96 GLN A N 1
ATOM 708 C CA . GLN A 1 96 ? 3.630 -12.247 -2.625 1.00 96.50 96 GLN A CA 1
ATOM 709 C C . GLN A 1 96 ? 5.124 -11.918 -2.693 1.00 96.50 96 GLN A C 1
ATOM 711 O O . GLN A 1 96 ? 5.825 -12.480 -3.527 1.00 96.50 96 GLN A O 1
ATOM 716 N N . GLU A 1 97 ? 5.604 -11.046 -1.807 1.00 94.88 97 GLU A N 1
ATOM 717 C CA . GLU A 1 97 ? 7.010 -10.620 -1.750 1.00 94.88 97 GLU A CA 1
ATOM 718 C C . GLU A 1 97 ? 7.842 -11.487 -0.782 1.00 94.88 97 GLU A C 1
ATOM 720 O O . GLU A 1 97 ? 9.038 -11.277 -0.620 1.00 94.88 97 GLU A O 1
ATOM 725 N N . GLY A 1 98 ? 7.226 -12.481 -0.124 1.00 95.38 98 GLY A N 1
ATOM 726 C CA . GLY A 1 98 ? 7.919 -13.357 0.825 1.00 95.38 98 GLY A CA 1
ATOM 727 C C . GLY A 1 98 ? 8.433 -12.618 2.063 1.00 95.38 98 GLY A C 1
ATOM 728 O O . GLY A 1 98 ? 9.469 -12.986 2.611 1.00 95.38 98 GLY A O 1
ATOM 729 N N . ILE A 1 99 ? 7.719 -11.577 2.503 1.00 94.44 99 ILE A N 1
ATOM 730 C CA . ILE A 1 99 ? 8.130 -10.724 3.619 1.00 94.44 99 ILE A CA 1
ATOM 731 C C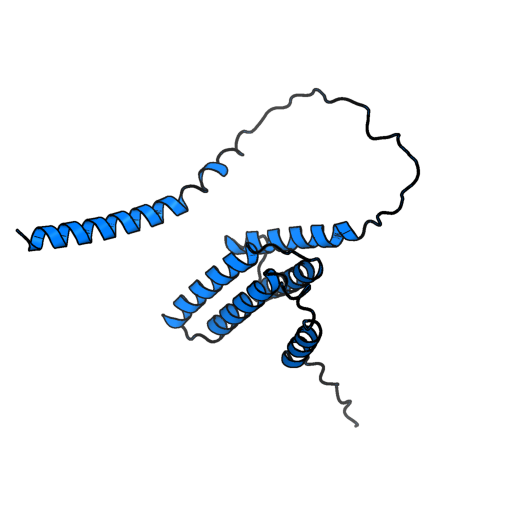 . ILE A 1 99 ? 8.104 -11.531 4.919 1.00 94.44 99 ILE A C 1
ATOM 733 O O . ILE A 1 99 ? 7.061 -12.009 5.368 1.00 94.44 99 ILE A O 1
ATOM 737 N N . THR A 1 100 ? 9.262 -11.639 5.560 1.00 92.50 100 THR A N 1
ATOM 738 C CA . THR A 1 100 ? 9.424 -12.268 6.876 1.00 92.50 100 THR A CA 1
ATOM 739 C C . THR A 1 100 ? 10.027 -11.294 7.883 1.00 92.50 100 THR A C 1
ATOM 741 O O . THR A 1 100 ? 10.618 -10.282 7.507 1.00 92.50 100 THR A O 1
ATOM 744 N N . ALA A 1 101 ? 9.928 -11.619 9.174 1.00 87.38 101 ALA A N 1
ATOM 745 C CA . ALA A 1 101 ? 10.550 -10.833 10.242 1.00 87.38 101 ALA A CA 1
ATOM 746 C C . ALA A 1 101 ? 12.089 -10.754 10.142 1.00 87.38 101 ALA A C 1
ATOM 748 O O . ALA A 1 101 ? 12.688 -9.876 10.756 1.00 87.38 101 ALA A O 1
ATOM 749 N N . GLU A 1 102 ? 12.717 -11.655 9.382 1.00 90.69 102 GLU A N 1
ATOM 750 C CA . GLU A 1 102 ? 14.169 -11.705 9.167 1.00 90.69 102 GLU A CA 1
ATOM 751 C C . GLU A 1 102 ? 14.621 -10.868 7.960 1.00 90.69 102 GLU A C 1
ATOM 753 O O . GLU A 1 102 ? 15.818 -10.707 7.729 1.00 90.69 102 GLU A O 1
ATOM 758 N N . THR A 1 103 ? 13.678 -10.322 7.188 1.00 87.25 103 THR A N 1
ATOM 759 C CA . THR A 1 103 ? 13.987 -9.554 5.976 1.00 87.25 103 THR A CA 1
ATOM 760 C C . THR A 1 103 ? 14.569 -8.192 6.352 1.00 87.25 103 THR A C 1
ATOM 762 O O . THR A 1 103 ? 14.044 -7.497 7.228 1.00 87.25 103 THR A O 1
ATOM 765 N N . ASP A 1 104 ? 15.658 -7.790 5.693 1.00 87.62 104 ASP A N 1
ATOM 766 C CA . ASP A 1 104 ? 16.367 -6.544 6.021 1.00 87.62 104 ASP A CA 1
ATOM 767 C C . ASP A 1 104 ? 15.815 -5.304 5.288 1.00 87.62 104 ASP A C 1
ATOM 769 O O . ASP A 1 104 ? 16.372 -4.209 5.370 1.00 87.62 104 ASP A O 1
ATOM 773 N N . GLY A 1 105 ? 14.686 -5.444 4.587 1.00 89.62 105 GLY A N 1
ATOM 774 C CA . GLY A 1 105 ? 14.004 -4.327 3.950 1.00 89.62 105 GLY A CA 1
ATOM 775 C C . GLY A 1 105 ? 13.399 -3.383 4.987 1.00 89.62 105 GLY A C 1
ATOM 776 O O . GLY A 1 105 ? 12.626 -3.787 5.858 1.00 89.62 105 GLY A O 1
ATOM 777 N N . TRP A 1 106 ? 13.711 -2.088 4.886 1.00 90.25 106 TRP A N 1
ATOM 778 C CA . TRP A 1 106 ? 13.106 -1.077 5.759 1.00 90.25 106 TRP A CA 1
ATOM 779 C C . TRP A 1 106 ? 11.574 -1.119 5.666 1.00 90.25 106 TRP A C 1
ATOM 781 O O . TRP A 1 106 ? 10.915 -1.198 6.701 1.00 90.25 106 TRP A O 1
ATOM 791 N N . PHE A 1 107 ? 11.008 -1.156 4.450 1.00 92.38 107 PHE A N 1
ATOM 792 C CA . PHE A 1 107 ? 9.557 -1.224 4.228 1.00 92.38 107 PHE A CA 1
ATOM 793 C C . PHE A 1 107 ? 8.909 -2.496 4.779 1.00 92.38 107 PHE A C 1
ATOM 795 O O . PHE A 1 107 ? 7.808 -2.417 5.321 1.00 92.38 107 PHE A O 1
ATOM 802 N N . ASP A 1 108 ? 9.596 -3.634 4.724 1.00 94.62 108 ASP A N 1
ATOM 803 C CA . ASP A 1 108 ? 9.079 -4.926 5.187 1.00 94.62 108 ASP A CA 1
ATOM 804 C C . ASP A 1 108 ? 8.675 -4.878 6.659 1.00 94.62 108 ASP A C 1
ATOM 806 O O . ASP A 1 108 ? 7.593 -5.327 7.049 1.00 94.62 108 ASP A O 1
ATOM 810 N N . ARG A 1 109 ? 9.506 -4.232 7.483 1.00 95.12 109 ARG A N 1
ATOM 811 C CA . ARG A 1 109 ? 9.215 -4.040 8.907 1.00 95.12 109 ARG A CA 1
ATOM 812 C C . ARG A 1 109 ? 7.989 -3.147 9.124 1.00 95.12 109 ARG A C 1
ATOM 814 O O . ARG A 1 109 ? 7.208 -3.425 10.033 1.00 95.12 109 ARG A O 1
ATOM 821 N N . PHE A 1 110 ? 7.773 -2.121 8.293 1.00 96.50 110 PHE A N 1
ATOM 822 C CA . PHE A 1 110 ? 6.562 -1.287 8.370 1.00 96.50 110 PHE A CA 1
ATOM 823 C C . PHE A 1 110 ? 5.315 -2.025 7.904 1.00 96.50 110 PHE A C 1
ATOM 825 O O . PHE A 1 110 ? 4.269 -1.865 8.526 1.00 96.50 110 PHE A O 1
ATOM 832 N N . VAL A 1 111 ? 5.411 -2.848 6.858 1.00 97.69 111 VAL A N 1
ATOM 833 C CA . VAL A 1 111 ? 4.300 -3.687 6.389 1.00 97.69 111 VAL A CA 1
ATOM 834 C C . VAL A 1 111 ? 3.845 -4.628 7.506 1.00 97.69 111 VAL A C 1
ATOM 836 O O . VAL A 1 111 ? 2.657 -4.656 7.834 1.00 97.69 111 VAL A O 1
ATOM 839 N N . LEU A 1 112 ? 4.785 -5.335 8.143 1.00 96.88 112 LEU A N 1
ATOM 840 C CA . LEU A 1 112 ? 4.494 -6.242 9.258 1.00 96.88 112 LEU A CA 1
ATOM 841 C C . LEU A 1 112 ? 3.930 -5.501 10.478 1.00 96.88 112 LEU A C 1
ATOM 843 O O . LEU A 1 112 ? 2.930 -5.932 11.052 1.00 96.88 112 LEU A O 1
ATOM 847 N N . ALA A 1 113 ? 4.534 -4.374 10.865 1.00 96.75 113 ALA A N 1
ATOM 848 C CA . ALA A 1 113 ? 4.055 -3.576 11.993 1.00 96.75 113 ALA A CA 1
ATOM 849 C C . ALA A 1 113 ? 2.637 -3.040 11.745 1.00 96.75 113 ALA A C 1
ATOM 851 O O . ALA A 1 113 ? 1.766 -3.162 12.606 1.00 96.75 113 ALA A O 1
ATOM 852 N N . ARG A 1 114 ? 2.382 -2.508 10.544 1.00 97.56 114 ARG A N 1
ATOM 853 C CA . ARG A 1 114 ? 1.082 -1.950 10.168 1.00 97.56 114 ARG A CA 1
ATOM 854 C C . ARG A 1 114 ? -0.008 -3.017 10.134 1.00 97.56 114 ARG A C 1
ATOM 856 O O . ARG A 1 114 ? -1.111 -2.758 10.610 1.00 97.56 114 ARG A O 1
ATOM 863 N N . GLU A 1 115 ? 0.284 -4.209 9.616 1.00 97.81 115 GLU A N 1
ATOM 864 C CA . GLU A 1 115 ? -0.658 -5.337 9.630 1.00 97.81 115 GLU A CA 1
ATOM 865 C C . GLU A 1 115 ? -0.997 -5.772 11.062 1.00 97.81 115 GLU A C 1
ATOM 867 O O . GLU A 1 115 ? -2.178 -5.957 11.382 1.00 97.81 115 GLU A O 1
ATOM 872 N N . ALA A 1 116 ? 0.011 -5.867 11.935 1.00 96.62 116 ALA A N 1
ATOM 873 C CA . ALA A 1 116 ? -0.181 -6.253 13.328 1.00 96.62 116 ALA A CA 1
ATOM 874 C C . ALA A 1 116 ? -1.024 -5.221 14.093 1.00 96.62 116 ALA A C 1
ATOM 876 O O . ALA A 1 116 ? -1.924 -5.593 14.848 1.00 96.62 116 ALA A O 1
ATOM 877 N N . ASP A 1 117 ? -0.773 -3.928 13.880 1.00 96.38 117 ASP A N 1
ATOM 878 C CA . ASP A 1 117 ? -1.526 -2.845 14.517 1.00 96.38 117 ASP A CA 1
ATOM 879 C C . ASP A 1 117 ? -2.991 -2.826 14.077 1.00 96.38 117 ASP A C 1
ATOM 881 O O . ASP A 1 117 ? -3.886 -2.731 14.918 1.00 96.38 117 ASP A O 1
ATOM 885 N N . LEU A 1 118 ? -3.259 -2.996 12.780 1.00 95.81 118 LEU A N 1
ATOM 886 C CA . LEU A 1 118 ? -4.628 -3.078 12.268 1.00 95.81 118 LEU A CA 1
ATOM 887 C C . LEU A 1 118 ? -5.345 -4.338 12.762 1.00 95.81 118 LEU A C 1
ATOM 889 O O . LEU A 1 118 ? -6.522 -4.275 13.112 1.00 95.81 118 LEU A O 1
ATOM 893 N N . SER A 1 119 ? -4.645 -5.472 12.846 1.00 95.19 119 SER A N 1
ATOM 894 C CA . SER A 1 119 ? -5.207 -6.707 13.403 1.00 95.19 119 SER A CA 1
ATOM 895 C C . SER A 1 119 ? -5.598 -6.544 14.872 1.00 95.19 119 SER A C 1
ATOM 897 O O . SER A 1 119 ? -6.646 -7.042 15.283 1.00 95.19 119 SER A O 1
ATOM 899 N N . ARG A 1 120 ? -4.802 -5.810 15.664 1.00 93.44 120 ARG A N 1
ATOM 900 C CA . ARG A 1 120 ? -5.168 -5.453 17.044 1.00 93.44 120 ARG A CA 1
ATOM 901 C C . ARG A 1 120 ? -6.353 -4.497 17.087 1.00 93.44 120 ARG A C 1
ATOM 903 O O . ARG A 1 120 ? -7.244 -4.715 17.901 1.00 93.44 120 ARG A O 1
ATOM 910 N N . PHE A 1 121 ? -6.374 -3.475 16.231 1.00 90.19 121 PHE A N 1
ATOM 911 C CA . PHE A 1 121 ? -7.480 -2.519 16.134 1.00 90.19 121 PHE A CA 1
ATOM 912 C C . PHE A 1 121 ? -8.810 -3.238 15.857 1.00 90.19 121 PHE A C 1
ATOM 914 O O . PHE A 1 121 ? -9.730 -3.145 16.659 1.00 90.19 121 PHE A O 1
ATOM 921 N N . VAL A 1 122 ? -8.860 -4.066 14.809 1.00 91.56 122 VAL A N 1
ATOM 922 C CA . VAL A 1 122 ? -10.049 -4.853 14.434 1.00 91.56 122 VAL A CA 1
ATOM 923 C C . VAL A 1 122 ? -10.409 -5.907 15.490 1.00 91.56 122 VAL A C 1
ATOM 925 O O . VAL A 1 122 ? -11.582 -6.147 15.759 1.00 91.56 122 VAL A O 1
ATOM 928 N N . GLY A 1 123 ? -9.416 -6.558 16.105 1.00 86.75 123 GLY A N 1
ATOM 929 C CA . GLY A 1 123 ? -9.650 -7.573 17.137 1.00 86.75 123 GLY A CA 1
ATOM 930 C C . GLY A 1 123 ? -10.137 -7.006 18.475 1.00 86.75 123 GLY A C 1
ATOM 931 O O . GLY A 1 123 ? -10.816 -7.710 19.220 1.00 86.75 123 GLY A O 1
ATOM 932 N N . SER A 1 124 ? -9.820 -5.745 18.779 1.00 75.00 124 SER A N 1
ATOM 933 C CA . SER A 1 124 ? -10.223 -5.087 20.030 1.00 75.00 124 SER A CA 1
ATOM 934 C C . SER A 1 124 ? -11.714 -4.731 20.055 1.00 75.00 124 SER A C 1
ATOM 936 O O . SER A 1 124 ? -12.307 -4.721 21.131 1.00 75.00 124 SER A O 1
ATOM 938 N N . ASP A 1 125 ? -12.341 -4.541 18.890 1.00 60.97 125 ASP A N 1
ATOM 939 C CA . ASP A 1 125 ? -13.780 -4.261 18.758 1.00 60.97 125 ASP A CA 1
ATOM 940 C C . ASP A 1 125 ? -14.677 -5.483 19.050 1.00 60.97 125 ASP A C 1
ATOM 942 O O . ASP A 1 125 ? -15.899 -5.362 19.142 1.00 60.97 125 ASP A O 1
ATOM 946 N N . LEU A 1 126 ? -14.088 -6.674 19.225 1.00 54.19 126 LEU A N 1
ATOM 947 C CA . LEU A 1 126 ? -14.811 -7.902 19.574 1.00 54.19 126 LEU A CA 1
ATOM 948 C C . LEU A 1 126 ? -14.960 -8.128 21.081 1.00 54.19 126 LEU A C 1
ATOM 950 O O . LEU A 1 126 ? -15.629 -9.086 21.471 1.00 54.19 126 LEU A O 1
ATOM 954 N N . LEU A 1 127 ? -14.380 -7.277 21.937 1.00 51.84 127 LEU A N 1
ATOM 955 C CA . LEU A 1 127 ? -14.800 -7.240 23.335 1.00 51.84 127 LEU A CA 1
ATOM 956 C C . LEU A 1 127 ? -16.158 -6.536 23.375 1.00 51.84 127 LEU A C 1
ATOM 958 O O . LEU A 1 127 ? -16.221 -5.335 23.108 1.00 51.84 127 LEU A O 1
ATOM 962 N N . PRO A 1 128 ? -17.258 -7.249 23.679 1.00 50.09 128 PRO A N 1
ATOM 963 C CA . PRO A 1 128 ? -18.560 -6.620 23.725 1.00 50.09 128 PRO A CA 1
ATOM 964 C C . PRO A 1 128 ? -18.501 -5.502 24.758 1.00 50.09 128 PRO A C 1
ATOM 966 O O . PRO A 1 128 ? -18.160 -5.741 25.917 1.00 50.09 128 PRO A O 1
ATOM 969 N N . ALA A 1 129 ? -18.896 -4.297 24.356 1.00 54.91 129 ALA A N 1
ATOM 970 C CA . ALA A 1 129 ? -19.346 -3.259 25.268 1.00 54.91 129 ALA A CA 1
ATOM 971 C C . ALA A 1 129 ? -20.667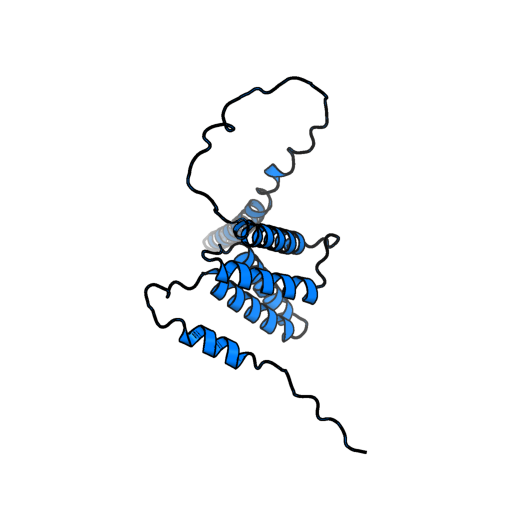 -3.706 25.938 1.00 54.91 129 ALA A C 1
ATOM 973 O O . ALA A 1 129 ? -21.729 -3.128 25.734 1.00 54.91 129 ALA A O 1
ATOM 974 N N . ALA A 1 130 ? -20.609 -4.790 26.708 1.00 50.62 130 ALA A N 1
ATOM 975 C CA . ALA A 1 130 ? -21.583 -5.174 27.713 1.00 50.62 130 ALA A CA 1
ATOM 976 C C . ALA A 1 130 ? -20.867 -4.969 29.062 1.00 50.62 130 ALA A C 1
ATOM 978 O O . ALA A 1 130 ? -19.840 -5.587 29.308 1.00 50.62 130 ALA A O 1
ATOM 979 N N . ALA A 1 131 ? -21.287 -4.090 29.966 1.00 43.50 131 ALA A N 1
ATOM 980 C CA . ALA A 1 131 ? -22.626 -3.569 30.174 1.00 43.50 131 ALA A CA 1
ATOM 981 C C . ALA A 1 131 ? -22.595 -2.151 30.776 1.00 43.50 131 ALA A C 1
ATOM 983 O O . ALA A 1 131 ? -21.705 -1.836 31.571 1.00 43.50 131 ALA A O 1
ATOM 984 N N . PRO A 1 132 ? -23.605 -1.309 30.494 1.00 58.81 132 PRO A N 1
ATOM 985 C CA . PRO A 1 132 ? -23.991 -0.273 31.432 1.00 58.81 132 PRO A CA 1
ATOM 986 C C . PRO A 1 132 ? -24.685 -0.944 32.629 1.00 58.81 132 PRO A C 1
ATOM 988 O O . PRO A 1 132 ? -25.417 -1.920 32.463 1.00 58.81 132 PRO A O 1
ATOM 991 N N . THR A 1 133 ? -24.508 -0.357 33.812 1.00 54.50 133 THR A N 1
ATOM 992 C CA . THR A 1 133 ? -25.146 -0.667 35.112 1.00 54.50 133 THR A CA 1
ATOM 993 C C . THR A 1 133 ? -24.225 -1.356 36.123 1.00 54.50 133 THR A C 1
ATOM 995 O O . THR A 1 133 ? -24.302 -2.551 36.378 1.00 54.50 133 THR A O 1
ATOM 998 N N . GLY A 1 134 ? -23.416 -0.521 36.781 1.00 47.84 134 GLY A N 1
ATOM 999 C CA . GLY A 1 134 ? -23.235 -0.621 38.229 1.00 47.84 134 GLY A CA 1
ATOM 1000 C C . GLY A 1 134 ? -22.090 -1.496 38.724 1.00 47.84 134 GLY A C 1
ATOM 1001 O O . GLY A 1 134 ? -22.333 -2.515 39.351 1.00 47.84 134 GLY A O 1
ATOM 1002 N N . CYS A 1 135 ? -20.849 -1.034 38.569 1.00 43.59 135 CYS A N 1
ATOM 1003 C CA . CYS A 1 135 ? -19.822 -1.294 39.582 1.00 43.59 135 CYS A CA 1
ATOM 1004 C C . CYS A 1 135 ? -18.724 -0.223 39.521 1.00 43.59 135 CYS A C 1
ATOM 1006 O O . CYS A 1 135 ? -17.643 -0.412 38.967 1.00 43.59 135 CYS A O 1
ATOM 1008 N N . LEU A 1 136 ? -19.021 0.944 40.100 1.00 50.19 136 LEU A N 1
ATOM 1009 C CA . LEU A 1 136 ? -18.004 1.886 40.569 1.00 50.19 136 LEU A CA 1
ATOM 1010 C C . LEU A 1 136 ? -17.252 1.233 41.738 1.00 50.19 136 LEU A C 1
ATOM 1012 O O . LEU A 1 136 ? -17.620 1.458 42.886 1.00 50.19 136 LEU A O 1
ATOM 1016 N N . ALA A 1 137 ? -16.256 0.382 41.475 1.00 48.53 137 ALA A N 1
ATOM 1017 C CA . ALA A 1 137 ? -15.479 -0.213 42.568 1.00 48.53 137 ALA A CA 1
ATOM 1018 C C . ALA A 1 137 ? -14.100 -0.787 42.200 1.00 48.53 137 ALA A C 1
ATOM 1020 O O . ALA A 1 137 ? -13.629 -1.652 42.930 1.00 48.53 137 ALA A O 1
ATOM 1021 N N . GLN A 1 138 ? -13.421 -0.372 41.118 1.00 47.66 138 GLN A N 1
ATOM 1022 C CA . GLN A 1 138 ? -12.052 -0.887 40.902 1.00 47.66 138 GLN A CA 1
ATOM 1023 C C . GLN A 1 138 ? -11.067 0.007 40.137 1.00 47.66 138 GLN A C 1
ATOM 1025 O O . GLN A 1 138 ? -10.045 -0.477 39.663 1.00 47.66 138 GLN A O 1
ATOM 1030 N N . GLN A 1 139 ? -11.317 1.318 40.059 1.00 47.38 139 GLN A N 1
ATOM 1031 C CA . GLN A 1 139 ? -10.394 2.251 39.389 1.00 47.38 139 GLN A CA 1
ATOM 1032 C C . GLN A 1 139 ? -9.743 3.287 40.319 1.00 47.38 139 GLN A C 1
ATOM 1034 O O . GLN A 1 139 ? -9.111 4.232 39.856 1.00 47.38 139 GLN A O 1
ATOM 1039 N N . ALA A 1 140 ? -9.838 3.109 41.635 1.00 48.69 140 ALA A N 1
ATOM 1040 C CA . ALA A 1 140 ? -9.172 3.983 42.590 1.00 48.69 140 ALA A CA 1
ATOM 1041 C C . ALA A 1 140 ? -8.685 3.176 43.792 1.00 48.69 140 ALA A C 1
ATOM 1043 O O . ALA A 1 140 ? -9.454 2.932 44.707 1.00 48.69 140 ALA A O 1
ATOM 1044 N N . GLU A 1 141 ? -7.426 2.737 43.722 1.00 42.19 141 GLU A N 1
ATOM 1045 C CA . GLU A 1 141 ? -6.457 2.436 44.793 1.00 42.19 141 GLU A CA 1
ATOM 1046 C C . GLU A 1 141 ? -5.456 1.413 44.217 1.00 42.19 141 GLU A C 1
ATOM 1048 O O . GLU A 1 141 ? -5.856 0.424 43.630 1.00 42.19 141 GLU A O 1
ATOM 1053 N N . ARG A 1 142 ? -4.133 1.519 44.310 1.00 44.56 142 ARG A N 1
ATOM 1054 C CA . ARG A 1 142 ? -3.227 2.494 44.912 1.00 44.56 142 ARG A CA 1
ATOM 1055 C C . ARG A 1 142 ? -1.806 2.054 44.517 1.00 44.56 142 ARG A C 1
ATOM 1057 O O . ARG A 1 142 ? -1.496 0.873 44.584 1.00 44.56 142 ARG A O 1
ATOM 1064 N N . ARG A 1 143 ? -0.946 3.054 44.298 1.00 37.00 143 ARG A N 1
ATOM 1065 C CA . ARG A 1 143 ? 0.500 3.093 44.613 1.00 37.00 143 ARG A CA 1
ATOM 1066 C C . ARG A 1 143 ? 1.507 2.289 43.774 1.00 37.00 143 ARG A C 1
ATOM 1068 O O . ARG A 1 143 ? 1.693 1.093 43.938 1.00 37.00 143 ARG A O 1
ATOM 1075 N N . ALA A 1 144 ? 2.319 3.054 43.047 1.00 42.94 144 ALA A N 1
ATOM 1076 C CA . ALA A 1 144 ? 3.742 2.785 42.801 1.00 42.94 144 ALA A CA 1
ATOM 1077 C C . ALA A 1 144 ? 4.612 3.142 44.053 1.00 42.94 144 ALA A C 1
ATOM 1079 O O . ALA A 1 144 ? 4.063 3.701 45.008 1.00 42.94 144 ALA A O 1
ATOM 1080 N N . PRO A 1 145 ? 5.964 3.028 44.025 1.00 61.62 145 PRO A N 1
ATOM 1081 C CA . PRO A 1 145 ? 6.822 1.829 44.152 1.00 61.62 145 PRO A CA 1
ATOM 1082 C C . PRO A 1 145 ? 7.857 2.008 45.323 1.00 61.62 145 PRO A C 1
ATOM 1084 O O . PRO A 1 145 ? 7.722 2.988 46.058 1.00 61.62 145 PRO A O 1
ATOM 1087 N N . PRO A 1 146 ? 8.868 1.128 45.572 1.00 51.72 146 PRO A N 1
ATOM 1088 C CA . PRO A 1 146 ? 10.117 1.132 44.780 1.00 51.72 146 PRO A CA 1
ATOM 1089 C C . PRO A 1 146 ? 10.828 -0.239 44.654 1.00 51.72 146 PRO A C 1
ATOM 1091 O O . PRO A 1 146 ? 10.848 -1.025 45.590 1.00 51.72 146 PRO A O 1
ATOM 1094 N N . CYS A 1 147 ? 11.542 -0.473 43.550 1.00 34.31 147 CYS A N 1
ATOM 1095 C CA . CYS A 1 147 ? 12.826 -1.182 43.605 1.00 34.31 147 CYS A CA 1
ATOM 1096 C C . CYS A 1 147 ? 13.666 -0.849 42.368 1.00 34.31 147 CYS A C 1
ATOM 1098 O O . CYS A 1 147 ? 13.251 -1.056 41.231 1.00 34.31 147 CYS A O 1
ATOM 1100 N N . ARG A 1 148 ? 14.840 -0.269 42.627 1.00 48.62 148 ARG A N 1
ATOM 1101 C CA . ARG A 1 148 ? 15.898 0.008 41.656 1.00 48.62 148 ARG A CA 1
ATOM 1102 C C . ARG A 1 148 ? 16.550 -1.306 41.233 1.00 48.62 148 ARG A C 1
ATOM 1104 O O . ARG A 1 148 ? 16.972 -2.076 42.092 1.00 48.62 148 ARG A O 1
ATOM 1111 N N . THR A 1 149 ? 16.752 -1.493 39.936 1.00 42.72 149 THR A N 1
ATOM 1112 C CA . THR A 1 149 ? 17.872 -2.282 39.410 1.00 42.72 149 THR A CA 1
ATOM 1113 C C . THR A 1 149 ? 18.311 -1.637 38.097 1.00 42.72 149 THR A C 1
ATOM 1115 O O . THR A 1 149 ? 17.483 -1.180 37.312 1.00 42.72 149 THR A O 1
ATOM 1118 N N . GLU A 1 150 ? 19.619 -1.462 37.953 1.00 42.56 150 GLU A N 1
ATOM 1119 C CA . GLU A 1 150 ? 20.280 -0.645 36.937 1.00 42.56 150 GLU A CA 1
ATOM 1120 C C . GLU A 1 150 ? 20.477 -1.364 35.587 1.00 42.56 150 GLU A C 1
ATOM 1122 O O . GLU A 1 150 ? 20.606 -2.584 35.545 1.00 42.56 150 GLU A O 1
ATOM 1127 N N . ALA A 1 151 ? 20.639 -0.529 34.544 1.00 42.47 151 ALA A N 1
ATOM 1128 C CA . ALA A 1 151 ? 21.275 -0.746 33.226 1.00 42.47 151 ALA A CA 1
ATOM 1129 C C . ALA A 1 151 ? 20.463 -1.429 32.093 1.00 42.47 151 ALA A C 1
ATOM 1131 O O . ALA A 1 151 ? 19.551 -2.196 32.382 1.00 42.47 151 ALA A O 1
ATOM 1132 N N . PRO A 1 152 ? 20.785 -1.195 30.790 1.00 41.06 152 PRO A N 1
ATOM 1133 C CA . PRO A 1 152 ? 21.754 -0.264 30.187 1.00 41.06 152 PRO A CA 1
ATOM 1134 C C . PRO A 1 152 ? 21.113 0.842 29.311 1.00 41.06 152 PRO A C 1
ATOM 1136 O O . PRO A 1 152 ? 20.077 0.682 28.667 1.00 41.06 152 PRO A O 1
ATOM 1139 N N . ARG A 1 153 ? 21.775 2.004 29.265 1.00 48.44 153 ARG A N 1
ATOM 1140 C CA . ARG A 1 153 ? 21.426 3.150 28.412 1.00 48.44 153 ARG A CA 1
ATOM 1141 C C . ARG A 1 153 ? 21.855 2.901 26.958 1.00 48.44 153 ARG A C 1
ATOM 1143 O O . ARG A 1 153 ? 22.875 3.427 26.540 1.00 48.44 153 ARG A O 1
ATOM 1150 N N . GLU A 1 154 ? 21.051 2.185 26.179 1.00 47.53 154 GLU A N 1
ATOM 1151 C CA . GLU A 1 154 ? 21.231 2.107 24.711 1.00 47.53 154 GLU A CA 1
ATOM 1152 C C . GLU A 1 154 ? 19.952 2.388 23.901 1.00 47.53 154 GLU A C 1
ATOM 1154 O O . GLU A 1 154 ? 19.951 2.332 22.679 1.00 47.53 154 GLU A O 1
ATOM 1159 N N . ALA A 1 155 ? 18.860 2.815 24.538 1.00 46.62 155 ALA A N 1
ATOM 1160 C CA . ALA A 1 155 ? 17.606 3.118 23.834 1.00 46.62 155 ALA A CA 1
ATOM 1161 C C . ALA A 1 155 ? 17.448 4.595 23.410 1.00 46.62 155 ALA A C 1
ATOM 1163 O O . ALA A 1 155 ? 16.362 5.017 23.019 1.00 46.62 155 ALA A O 1
ATOM 1164 N N . ARG A 1 156 ? 18.508 5.418 23.500 1.00 40.81 156 ARG A N 1
ATOM 1165 C CA . ARG A 1 156 ? 18.437 6.870 23.214 1.00 40.81 156 ARG A CA 1
ATOM 1166 C C . ARG A 1 156 ? 19.161 7.322 21.941 1.00 40.81 156 ARG A C 1
ATOM 1168 O O . ARG A 1 156 ? 19.142 8.511 21.644 1.00 40.81 156 ARG A O 1
ATOM 1175 N N . GLN A 1 157 ? 19.749 6.403 21.172 1.00 46.84 157 GLN A N 1
ATOM 1176 C CA . GLN A 1 157 ? 20.410 6.719 19.894 1.00 46.84 157 GLN A CA 1
ATOM 1177 C C . GLN A 1 157 ? 19.493 6.593 18.661 1.00 46.84 157 GLN A C 1
ATOM 1179 O O . GLN A 1 157 ? 19.816 7.145 17.612 1.00 46.84 157 GLN A O 1
ATOM 1184 N N . GLY A 1 158 ? 18.326 5.944 18.771 1.00 43.38 158 GLY A N 1
ATOM 1185 C CA . GLY A 1 158 ? 17.405 5.763 17.636 1.00 43.38 158 GLY A CA 1
ATOM 1186 C C . GLY A 1 158 ? 16.624 7.020 17.233 1.00 43.38 158 GLY A C 1
ATOM 1187 O O . GLY A 1 158 ? 16.286 7.186 16.065 1.00 43.38 158 GLY A O 1
ATOM 1188 N N . LEU A 1 159 ? 16.385 7.946 18.169 1.00 42.31 159 LEU A N 1
ATOM 1189 C CA . LEU A 1 159 ? 15.546 9.126 17.917 1.00 42.31 159 LEU A CA 1
ATOM 1190 C C . LEU A 1 159 ? 16.289 10.274 17.202 1.00 42.31 159 LEU A C 1
ATOM 1192 O O . LEU A 1 159 ? 15.651 11.197 16.711 1.00 42.31 159 LEU A O 1
ATOM 1196 N N . LEU A 1 160 ? 17.623 10.214 17.091 1.00 47.84 160 LEU A N 1
ATOM 1197 C CA . LEU A 1 160 ? 18.427 11.221 16.377 1.00 47.84 160 LEU A CA 1
ATOM 1198 C C . LEU A 1 160 ? 18.801 10.817 14.939 1.00 47.84 160 LEU A C 1
ATOM 1200 O O . LEU A 1 160 ? 19.390 11.622 14.221 1.00 47.84 160 LEU A O 1
ATOM 1204 N N . ARG A 1 161 ? 18.444 9.607 14.480 1.00 49.34 161 ARG A N 1
ATOM 1205 C CA . ARG A 1 161 ? 18.689 9.186 13.084 1.00 49.34 161 ARG A CA 1
ATOM 1206 C C . ARG A 1 161 ? 17.564 9.543 12.109 1.00 49.34 161 ARG A C 1
ATOM 1208 O O . ARG A 1 161 ? 17.776 9.463 10.905 1.00 49.34 161 ARG A O 1
ATOM 1215 N N . VAL A 1 162 ? 16.411 10.008 12.594 1.00 46.75 162 VAL A N 1
ATOM 1216 C CA . VAL A 1 162 ? 15.282 10.422 11.733 1.00 46.75 162 VAL A CA 1
ATOM 1217 C C . VAL A 1 162 ? 15.524 11.795 11.077 1.00 46.75 162 VAL A C 1
ATOM 1219 O O . VAL A 1 162 ? 14.933 12.111 10.053 1.00 46.75 162 VAL A O 1
ATOM 1222 N N . SER A 1 163 ? 16.474 12.584 11.582 1.00 48.75 163 SER A N 1
ATOM 1223 C CA . SER A 1 163 ? 16.900 13.862 10.989 1.00 48.75 163 SER A CA 1
ATOM 1224 C C . SER A 1 163 ? 18.002 13.743 9.921 1.00 48.75 163 SER A C 1
ATOM 1226 O O . SER A 1 163 ? 18.367 14.752 9.326 1.00 48.75 163 SER A O 1
ATOM 1228 N N . GLY A 1 164 ? 18.535 12.541 9.659 1.00 47.69 164 GLY A N 1
ATOM 1229 C CA . GLY A 1 164 ? 19.641 12.349 8.707 1.00 47.69 164 GLY A CA 1
ATOM 1230 C C . GLY A 1 164 ? 19.215 12.366 7.234 1.00 47.69 164 GLY A C 1
ATOM 1231 O O . GLY A 1 164 ? 19.849 13.024 6.418 1.00 47.69 164 GLY A O 1
ATOM 1232 N N . LEU A 1 165 ? 18.104 11.702 6.897 1.00 52.22 165 LEU A N 1
ATOM 1233 C CA . LEU A 1 165 ? 17.704 11.487 5.497 1.00 52.22 165 LEU A CA 1
ATOM 1234 C C . LEU A 1 165 ? 17.052 12.712 4.836 1.00 52.22 165 LEU A C 1
ATOM 1236 O O . LEU A 1 165 ? 17.248 12.943 3.647 1.00 52.22 165 LEU A O 1
ATOM 1240 N N . ALA A 1 166 ? 16.331 13.546 5.593 1.00 52.59 166 ALA A N 1
ATOM 1241 C CA . ALA A 1 166 ? 15.767 14.789 5.054 1.00 52.59 166 ALA A CA 1
ATOM 1242 C C . ALA A 1 166 ? 16.842 15.869 4.801 1.00 52.59 166 ALA A C 1
ATOM 1244 O O . ALA A 1 166 ? 16.686 16.701 3.907 1.00 52.59 166 ALA A O 1
ATOM 1245 N N . GLY A 1 167 ? 17.943 15.849 5.563 1.00 55.72 167 GLY A N 1
ATOM 1246 C CA . GLY A 1 167 ? 19.044 16.805 5.413 1.00 55.72 167 GLY A CA 1
ATOM 1247 C C . GLY A 1 167 ? 19.896 16.564 4.165 1.00 55.72 167 GLY A C 1
ATOM 1248 O O . GLY A 1 167 ? 20.356 17.520 3.545 1.00 55.72 167 GLY A O 1
ATOM 1249 N N . GLU A 1 168 ? 20.066 15.305 3.761 1.00 61.03 168 GLU A N 1
ATOM 1250 C CA . GLU A 1 168 ? 20.918 14.935 2.625 1.00 61.03 168 GLU A CA 1
ATOM 1251 C C . GLU A 1 168 ? 20.311 15.357 1.276 1.00 61.03 168 GLU A C 1
ATOM 1253 O O . GLU A 1 168 ? 21.004 15.925 0.430 1.00 61.03 168 GLU A O 1
ATOM 1258 N N . VAL A 1 169 ? 18.991 15.207 1.109 1.00 70.94 169 VAL A N 1
ATOM 1259 C CA . VAL A 1 169 ? 18.279 15.660 -0.101 1.00 70.94 169 VAL A CA 1
ATOM 1260 C C . VAL A 1 169 ? 18.306 17.188 -0.224 1.00 70.94 169 VAL A C 1
ATOM 1262 O O . VAL A 1 169 ? 18.549 17.720 -1.307 1.00 70.94 169 VAL A O 1
ATOM 1265 N N . LEU A 1 170 ? 18.125 17.913 0.887 1.00 71.94 170 LEU A N 1
ATOM 1266 C CA . LEU A 1 170 ? 18.218 19.378 0.908 1.00 71.94 170 LEU A CA 1
ATOM 1267 C C . LEU A 1 170 ? 19.634 19.875 0.578 1.00 71.94 170 LEU A C 1
ATOM 1269 O O . LEU A 1 170 ? 19.778 20.857 -0.151 1.00 71.94 170 LEU A O 1
ATOM 1273 N N . ALA A 1 171 ? 20.673 19.185 1.057 1.00 76.31 171 ALA A N 1
ATOM 1274 C CA . ALA A 1 171 ? 22.060 19.513 0.736 1.00 76.31 171 ALA A CA 1
ATOM 1275 C C . ALA A 1 171 ? 22.369 19.306 -0.758 1.00 76.31 171 ALA A C 1
ATOM 1277 O O . ALA A 1 171 ? 22.973 20.179 -1.383 1.00 76.31 171 ALA A O 1
ATOM 1278 N N . ALA A 1 172 ? 21.902 18.204 -1.353 1.00 80.19 172 ALA A N 1
ATOM 1279 C CA . ALA A 1 172 ? 22.094 17.932 -2.778 1.00 80.19 172 ALA A CA 1
ATOM 1280 C C . ALA A 1 172 ? 21.420 18.995 -3.667 1.00 80.19 172 ALA A C 1
ATOM 1282 O O . ALA A 1 172 ? 22.048 19.524 -4.587 1.00 80.19 172 ALA A O 1
ATOM 1283 N N . VAL A 1 173 ? 20.175 19.377 -3.356 1.00 82.31 173 VAL A N 1
ATOM 1284 C CA . VAL A 1 173 ? 19.448 20.425 -4.097 1.00 82.31 173 VAL A CA 1
ATOM 1285 C C . VAL A 1 173 ? 20.137 21.788 -3.962 1.00 82.31 173 VAL A C 1
ATOM 1287 O O . VAL A 1 173 ? 20.260 22.512 -4.952 1.00 82.31 173 VAL A O 1
ATOM 1290 N N . ALA A 1 174 ? 20.642 22.128 -2.772 1.00 88.00 174 ALA A N 1
ATOM 1291 C CA . ALA A 1 174 ? 21.358 23.383 -2.546 1.00 88.00 174 ALA A CA 1
ATOM 1292 C C . ALA A 1 174 ? 22.671 23.468 -3.345 1.00 88.00 174 ALA A C 1
ATOM 1294 O O . ALA A 1 174 ? 22.965 24.517 -3.919 1.00 88.00 174 ALA A O 1
ATOM 1295 N N . ILE A 1 175 ? 23.434 22.371 -3.436 1.00 88.69 175 ILE A N 1
ATOM 1296 C CA . ILE A 1 175 ? 24.690 22.323 -4.202 1.00 88.69 175 ILE A CA 1
ATOM 1297 C C . ILE A 1 175 ? 24.422 22.486 -5.704 1.00 88.69 175 ILE A C 1
ATOM 1299 O O . ILE A 1 175 ? 25.086 23.290 -6.362 1.00 88.69 175 ILE A O 1
ATOM 1303 N N . ILE A 1 176 ? 23.425 21.776 -6.246 1.00 86.75 176 ILE A N 1
ATOM 1304 C CA . ILE A 1 176 ? 23.071 21.858 -7.673 1.00 86.75 176 ILE A CA 1
ATOM 1305 C C . ILE A 1 176 ? 22.558 23.263 -8.019 1.00 86.75 176 ILE A C 1
ATOM 1307 O O . ILE A 1 176 ? 22.990 23.855 -9.011 1.00 86.75 176 ILE A O 1
ATOM 1311 N N . GLY A 1 177 ? 21.689 23.832 -7.176 1.00 88.44 177 GLY A N 1
ATOM 1312 C CA . GLY A 1 177 ? 21.179 25.191 -7.356 1.00 88.44 177 GLY A CA 1
ATOM 1313 C C . GLY A 1 177 ? 22.286 26.248 -7.316 1.00 88.44 177 GLY A C 1
ATOM 1314 O O . GLY A 1 177 ? 22.351 27.108 -8.195 1.00 88.44 177 GLY A O 1
ATOM 1315 N N . ALA A 1 178 ? 23.202 26.160 -6.346 1.00 86.31 178 ALA A N 1
ATOM 1316 C CA . ALA A 1 178 ? 24.326 27.088 -6.229 1.00 86.31 178 ALA A CA 1
ATOM 1317 C C . ALA A 1 178 ? 25.279 27.013 -7.436 1.00 86.31 178 ALA A C 1
ATOM 1319 O O . ALA A 1 178 ? 25.719 28.051 -7.935 1.00 86.31 178 ALA A O 1
ATOM 1320 N N . GLY A 1 179 ? 25.554 25.808 -7.949 1.00 87.25 179 GLY A N 1
ATOM 1321 C CA . GLY A 1 179 ? 26.380 25.616 -9.144 1.00 87.25 179 GLY A CA 1
ATOM 1322 C C . GLY A 1 179 ? 25.769 26.247 -10.399 1.00 87.25 179 GLY A C 1
ATOM 1323 O O . GLY A 1 179 ? 26.472 26.917 -11.161 1.00 87.25 179 GLY A O 1
ATOM 1324 N N . ALA A 1 180 ? 24.454 26.109 -10.589 1.00 86.81 180 ALA A N 1
ATOM 1325 C CA . ALA A 1 180 ? 23.750 26.716 -11.719 1.00 86.81 180 ALA A CA 1
ATOM 1326 C C . ALA A 1 180 ? 23.801 28.255 -11.675 1.00 86.81 180 ALA A C 1
ATOM 1328 O O . ALA A 1 180 ? 24.070 28.896 -12.692 1.00 86.81 180 ALA A O 1
ATOM 1329 N N . VAL A 1 181 ? 23.619 28.851 -10.491 1.00 91.38 181 VAL A N 1
ATOM 1330 C CA . VAL A 1 181 ? 23.683 30.312 -10.303 1.00 91.38 181 VAL A CA 1
ATOM 1331 C C . VAL A 1 181 ? 25.098 30.850 -10.536 1.00 91.38 181 VAL A C 1
ATOM 1333 O O . VAL A 1 181 ? 25.258 31.853 -11.231 1.00 91.38 181 VAL A O 1
ATOM 1336 N N . LEU A 1 182 ? 26.131 30.179 -10.015 1.00 88.81 182 LEU A N 1
ATOM 1337 C CA . LEU A 1 182 ? 27.531 30.567 -10.239 1.00 88.81 182 LEU A CA 1
ATOM 1338 C C . LEU A 1 182 ? 27.917 30.505 -11.721 1.00 88.81 182 LEU A C 1
ATOM 1340 O O . LEU A 1 182 ? 28.570 31.418 -12.221 1.00 88.81 182 LEU A O 1
ATOM 1344 N N . THR A 1 183 ? 27.474 29.469 -12.433 1.00 89.12 183 THR A N 1
ATOM 1345 C CA . THR A 1 183 ? 27.733 29.322 -13.875 1.00 89.12 183 THR A CA 1
ATOM 1346 C C . THR A 1 183 ? 27.030 30.421 -14.684 1.00 89.12 183 THR A C 1
ATOM 1348 O O . THR A 1 183 ? 27.607 30.973 -15.623 1.00 89.12 183 THR A O 1
ATOM 1351 N N . GLY A 1 184 ? 25.809 30.801 -14.291 1.00 87.00 184 GLY A N 1
ATOM 1352 C CA . GLY A 1 184 ? 25.086 31.927 -14.888 1.00 87.00 184 GLY A CA 1
ATOM 1353 C C . GLY A 1 184 ? 25.751 33.284 -14.629 1.00 87.00 184 GLY A C 1
ATOM 1354 O O . GLY A 1 184 ? 25.836 34.110 -15.530 1.00 87.00 184 GLY A O 1
ATOM 1355 N N . LEU A 1 185 ? 26.282 33.516 -13.426 1.00 85.81 185 LEU A N 1
ATOM 1356 C CA . LEU A 1 185 ? 27.021 34.746 -13.116 1.00 85.81 185 LEU A CA 1
ATOM 1357 C C . LEU A 1 185 ? 28.364 34.825 -13.853 1.00 85.81 185 LEU A C 1
ATOM 1359 O O . LEU A 1 185 ? 28.729 35.895 -14.329 1.00 85.81 185 LEU A O 1
ATOM 1363 N N . ALA A 1 186 ? 29.075 33.704 -13.988 1.00 87.44 186 ALA A N 1
ATOM 1364 C CA . ALA A 1 186 ? 30.353 33.648 -14.697 1.00 87.44 186 ALA A CA 1
ATOM 1365 C C . ALA A 1 186 ? 30.227 33.910 -16.207 1.00 87.44 186 ALA A C 1
ATOM 1367 O O . ALA A 1 186 ? 31.194 34.326 -16.829 1.00 87.44 186 ALA A O 1
ATOM 1368 N N . THR A 1 187 ? 29.055 33.671 -16.800 1.00 84.56 187 THR A N 1
ATOM 1369 C CA . THR A 1 187 ? 28.797 33.952 -18.224 1.00 84.56 187 THR A CA 1
ATOM 1370 C C . THR A 1 187 ? 28.355 35.393 -18.492 1.00 84.56 187 THR A C 1
ATOM 1372 O O . THR A 1 187 ? 28.276 35.794 -19.650 1.00 84.56 187 THR A O 1
ATOM 1375 N N . LEU A 1 188 ? 28.074 36.174 -17.443 1.00 83.88 188 LEU A N 1
ATOM 1376 C CA . LEU A 1 188 ? 27.668 37.582 -17.531 1.00 83.88 188 LEU A CA 1
ATOM 1377 C C . LEU A 1 188 ? 28.822 38.579 -17.303 1.00 83.88 188 LEU A C 1
ATOM 1379 O O . LEU A 1 188 ? 28.612 39.776 -17.501 1.00 83.88 188 LEU A O 1
ATOM 1383 N N . LEU A 1 189 ? 29.999 38.105 -16.878 1.00 75.12 189 LEU A N 1
ATOM 1384 C CA . LEU A 1 189 ? 31.235 38.884 -16.696 1.00 75.12 189 LEU A CA 1
ATOM 1385 C C . LEU A 1 189 ? 32.188 38.673 -17.876 1.00 75.12 189 LEU A C 1
ATOM 1387 O O . LEU A 1 189 ? 32.844 39.665 -18.261 1.00 75.12 189 LEU A O 1
#

pLDDT: mean 75.77, std 22.27, range [34.31, 98.25]

Secondary structure (DSSP, 8-state):
------------HHHHHHHHHHT---TTT-S--HHHHHHHHHHHHHHHHHHPPTTHHHHHHHHHHHHHHHHHHHSPP-SHHHHHHHHHHHHHHHHHTT--TT---HHHHHHHHHHHHHHHHHHHTTS-----S----SS---------------TTSGGGSTTHHHHHHHHHHHHHHHHHHHHHHHT--

Radius of gyration: 25.85 Å; chains: 1; bounding box: 56×82×64 Å

Foldseek 3Di:
DDDDDDDDPPDDPVVVVVVVVVVCPDPVPVVPFVLVVLLVQLVVLVVQLVPDDPDDSNVVSVVSNVVSLVCNLPRDGPDLVSLVVLLVSLVVVCVVVVQDPPDPDPSSVSSVVSNVVSCCVNVVPPPDPDDPDDDPDDDDDDDDDDDDDDDDPPPPPPVVCVVPPVVVVVVVVVVVVVVVVVVVVVVVD

Sequence (189 aa):
MSHARIPDFSPRPIALAAAIRTLAADPVLAAADPVLAAIDTHAEAWAVRAAADAGWQFEIAEIQLCAALGNLLATPCSSHTGALALIRHLRWLIRQEGITAETDGWFDRFVLAREADLSRFVGSDLLPAAAPTGCLAQQAERRAPPCRTEAPREARQGLLRVSGLAGEVLAAVAIIGAGAVLTGLATLL